Protein AF-A0A2Z7AZU5-F1 (afdb_monomer_lite)

Radius of gyration: 25.77 Å; chains: 1; bounding box: 65×50×64 Å

Secondary structure (DSSP, 8-state):
---EEEEEEEEEEESSEEEEEEEEEEEEEEEEESSEEEEEEE-SEEEEE--BSSEEEEEEE-SEEEEE--BSSEEEEEEE-SEEEEE--BSSEEEEEEESSEEEEE---SSEEEEEEE-SEEEEE---SSEEEEEEE-SEEEEEEE-SSEEEEEEE-SEEEEEEE-SSEEEEEEE-SEEEEEEE-SSEEEEEEE-SEEEEEEE-SSEEEEEEE-SEEEEEEE-SSEEEEEEE-SEEEEEEE-SSEEEEEE---TTTTSTTTSS-BS--SSSSSTTS---SPSSSSS-SS----SSSS-------SSSBSS--

pLDDT: mean 78.53, std 26.1, range [3.63, 97.44]

Structure (mmCIF, N/CA/C/O backbone):
data_AF-A0A2Z7AZU5-F1
#
_entry.id   AF-A0A2Z7AZU5-F1
#
loop_
_atom_site.group_PDB
_atom_site.id
_atom_site.type_symbol
_atom_site.label_atom_id
_atom_site.label_alt_id
_atom_site.label_comp_id
_atom_site.label_asym_id
_atom_site.label_entity_id
_atom_site.label_seq_id
_atom_site.pdbx_PDB_ins_code
_atom_site.Cartn_x
_atom_site.Cartn_y
_atom_site.Cartn_z
_atom_site.occupancy
_atom_site.B_iso_or_equiv
_atom_site.auth_seq_id
_atom_site.auth_comp_id
_atom_site.auth_asym_id
_atom_site.auth_atom_id
_atom_site.pdbx_PDB_model_num
ATOM 1 N N . MET A 1 1 ? -15.009 1.706 34.585 1.00 25.22 1 MET A N 1
ATOM 2 C CA . MET A 1 1 ? -13.635 2.206 34.841 1.00 25.22 1 MET A CA 1
ATOM 3 C C . MET A 1 1 ? -12.749 1.716 33.711 1.00 25.22 1 MET A C 1
ATOM 5 O O . MET A 1 1 ? -12.958 2.138 32.584 1.00 25.22 1 MET A O 1
ATOM 9 N N . HIS A 1 2 ? -11.918 0.701 33.965 1.00 34.03 2 HIS A N 1
ATOM 10 C CA . HIS A 1 2 ? -11.972 -0.460 33.065 1.00 34.03 2 HIS A CA 1
ATOM 11 C C . HIS A 1 2 ? -13.388 -1.072 33.159 1.00 34.03 2 HIS A C 1
ATOM 13 O O . HIS A 1 2 ? -14.065 -0.880 34.178 1.00 34.03 2 HIS A O 1
ATOM 19 N N . CYS A 1 3 ? -13.865 -1.717 32.101 1.00 41.66 3 CYS A N 1
ATOM 20 C CA . CYS A 1 3 ? -15.229 -2.233 31.981 1.00 41.66 3 CYS A CA 1
ATOM 21 C C . CYS A 1 3 ? -15.190 -3.571 31.242 1.00 41.66 3 CYS A C 1
ATOM 23 O O . CYS A 1 3 ? -14.395 -3.714 30.314 1.00 41.66 3 CYS A O 1
ATOM 25 N N . SER A 1 4 ? -16.095 -4.477 31.603 1.00 44.72 4 SER A N 1
ATOM 26 C CA . SER A 1 4 ? -16.709 -5.397 30.650 1.00 44.72 4 SER A CA 1
ATOM 27 C C . SER A 1 4 ? -18.077 -4.833 30.254 1.00 44.72 4 SER A C 1
ATOM 29 O O . SER A 1 4 ? -18.774 -4.259 31.093 1.00 44.72 4 SER A O 1
ATOM 31 N N . SER A 1 5 ? -18.439 -4.970 28.980 1.00 54.38 5 SER A N 1
ATOM 32 C CA . SER A 1 5 ? -19.680 -4.442 28.398 1.00 54.38 5 SER A CA 1
ATOM 33 C C . SER A 1 5 ? -20.146 -5.311 27.225 1.00 54.38 5 SER A C 1
ATOM 35 O O . SER A 1 5 ? -19.353 -6.085 26.691 1.00 54.38 5 SER A O 1
ATOM 37 N N . ALA A 1 6 ? -21.375 -5.077 26.746 1.00 75.31 6 ALA A N 1
ATOM 38 C CA . ALA A 1 6 ? -21.591 -5.070 25.298 1.00 75.31 6 ALA A CA 1
ATOM 39 C C . ALA A 1 6 ? -20.822 -3.867 24.715 1.00 75.31 6 ALA A C 1
ATOM 41 O O . ALA A 1 6 ? -19.705 -4.041 24.247 1.00 75.31 6 ALA A O 1
ATOM 42 N N . ASP A 1 7 ? -21.303 -2.643 24.934 1.00 85.88 7 ASP A N 1
ATOM 43 C CA . ASP A 1 7 ? -20.713 -1.441 24.329 1.00 85.88 7 ASP A CA 1
ATOM 44 C C . ASP A 1 7 ? -19.921 -0.601 25.350 1.00 85.88 7 ASP A C 1
ATOM 46 O O . ASP A 1 7 ? -20.328 -0.420 26.506 1.00 85.88 7 ASP A O 1
ATOM 50 N N . ALA A 1 8 ? -18.781 -0.046 24.938 1.00 87.56 8 ALA A N 1
ATOM 51 C CA . ALA A 1 8 ? -17.929 0.782 25.788 1.00 87.56 8 ALA A CA 1
ATOM 52 C C . ALA A 1 8 ? -17.614 2.145 25.151 1.00 87.56 8 ALA A C 1
ATOM 54 O O . ALA A 1 8 ? -16.789 2.259 24.245 1.00 87.56 8 ALA A O 1
ATOM 55 N N . LEU A 1 9 ? -18.245 3.205 25.670 1.00 91.56 9 LEU A N 1
ATOM 56 C CA . LEU A 1 9 ? -18.033 4.590 25.242 1.00 91.56 9 LEU A CA 1
ATOM 57 C C . LEU A 1 9 ? -17.088 5.339 26.194 1.00 91.56 9 LEU A C 1
ATOM 59 O O . LEU A 1 9 ? -17.424 5.593 27.351 1.00 91.56 9 LEU A O 1
ATOM 63 N N . PHE A 1 10 ? -15.942 5.788 25.680 1.00 88.00 10 PHE A N 1
ATOM 64 C CA . PHE A 1 10 ? -14.979 6.617 26.406 1.00 88.00 10 PHE A CA 1
ATOM 65 C C . PHE A 1 10 ? -14.806 7.981 25.737 1.00 88.00 10 PHE A C 1
ATOM 67 O O . PHE A 1 10 ? -14.216 8.085 24.663 1.00 88.00 10 PHE A O 1
ATOM 74 N N . ILE A 1 11 ? -15.244 9.053 26.402 1.00 91.81 11 ILE A N 1
ATOM 75 C CA . ILE A 1 11 ? -15.007 10.435 25.958 1.00 91.81 11 ILE A CA 1
ATOM 76 C C . ILE A 1 11 ? -14.111 11.137 26.980 1.00 91.81 11 ILE A C 1
ATOM 78 O O . ILE A 1 11 ? -14.471 11.231 28.152 1.00 91.81 11 ILE A O 1
ATOM 82 N N . SER A 1 12 ? -12.950 11.646 26.555 1.00 89.88 12 SER A N 1
ATOM 83 C CA . SER A 1 12 ? -11.948 12.211 27.471 1.00 89.88 12 SER A CA 1
ATOM 84 C C . SER A 1 12 ? -11.344 13.547 27.035 1.00 89.88 12 SER A C 1
ATOM 86 O O . SER A 1 12 ? -11.249 13.890 25.851 1.00 89.88 12 SER A O 1
ATOM 88 N N . ARG A 1 13 ? -10.886 14.307 28.038 1.00 90.94 13 ARG A N 1
ATOM 89 C CA . ARG A 1 13 ? -9.980 15.451 27.888 1.00 90.94 13 ARG A CA 1
ATOM 90 C C . ARG A 1 13 ? -8.952 15.403 29.016 1.00 90.94 13 ARG A C 1
ATOM 92 O O . ARG A 1 13 ? -9.330 15.538 30.176 1.00 90.94 13 ARG A O 1
ATOM 99 N N . CYS A 1 14 ? -7.677 15.228 28.688 1.00 86.06 14 CYS A N 1
ATOM 100 C CA . CYS A 1 14 ? -6.591 15.120 29.665 1.00 86.06 14 CYS A CA 1
ATOM 101 C C . CYS A 1 14 ? -5.437 16.055 29.282 1.00 86.06 14 CYS A C 1
ATOM 103 O O . CYS A 1 14 ? -5.072 16.158 28.115 1.00 86.06 14 CYS A O 1
ATOM 105 N N . THR A 1 15 ? -4.836 16.741 30.251 1.00 85.75 15 THR A N 1
ATOM 106 C CA . THR A 1 15 ? -3.666 17.597 29.995 1.00 85.75 15 THR A CA 1
ATOM 107 C C . THR A 1 15 ? -2.381 16.772 29.960 1.00 85.75 15 THR A C 1
ATOM 109 O O . THR A 1 15 ? -1.675 16.782 28.955 1.00 85.75 15 THR A O 1
ATOM 112 N N . VAL A 1 16 ? -2.096 16.028 31.031 1.00 82.56 16 VAL A N 1
ATOM 113 C CA . VAL A 1 16 ? -0.832 15.295 31.198 1.00 82.56 16 VAL A CA 1
ATOM 114 C C . VAL A 1 16 ? -0.922 13.883 30.608 1.00 82.56 16 VAL A C 1
ATOM 116 O O . VAL A 1 16 ? -0.628 13.700 29.430 1.00 82.56 16 VAL A O 1
ATOM 119 N N . HIS A 1 17 ? -1.339 12.889 31.394 1.00 85.38 17 HIS A N 1
ATOM 120 C CA . HIS A 1 17 ? -1.317 11.481 31.000 1.00 85.38 17 HIS A CA 1
ATOM 121 C C . HIS A 1 17 ? -2.731 10.901 30.926 1.00 85.38 17 HIS A C 1
ATOM 123 O O . HIS A 1 17 ? -3.558 11.170 31.798 1.00 85.38 17 HIS A O 1
ATOM 129 N N . GLN A 1 18 ? -2.987 10.059 29.927 1.00 87.44 18 GLN A N 1
ATOM 130 C CA . GLN A 1 18 ? -4.144 9.173 29.896 1.00 87.44 18 GLN A CA 1
ATOM 131 C C . GLN A 1 18 ? -3.711 7.762 29.493 1.00 87.44 18 GLN A C 1
ATOM 133 O O . GLN A 1 18 ? -3.036 7.581 28.484 1.00 87.44 18 GLN A O 1
ATOM 138 N N . GLN A 1 19 ? -4.153 6.766 30.258 1.00 90.06 19 GLN A N 1
ATOM 139 C CA . GLN A 1 19 ? -4.069 5.353 29.902 1.00 90.06 19 GLN A CA 1
ATOM 140 C C . GLN A 1 19 ? -5.481 4.767 29.960 1.00 90.06 19 GLN A C 1
ATOM 142 O O . GLN A 1 19 ? -6.231 5.081 30.885 1.00 90.06 19 GLN A O 1
ATOM 147 N N . MET A 1 20 ? -5.859 3.950 28.979 1.00 87.00 20 MET A N 1
ATOM 148 C CA . MET A 1 20 ? -7.128 3.216 28.984 1.00 87.00 20 MET A CA 1
ATOM 149 C C . MET A 1 20 ? -6.929 1.775 28.527 1.00 87.00 20 MET A C 1
ATOM 151 O O . MET A 1 20 ? -6.122 1.508 27.638 1.00 87.00 20 MET A O 1
ATOM 155 N N . HIS A 1 21 ? -7.705 0.879 29.134 1.00 90.00 21 HIS A N 1
ATOM 156 C CA . HIS A 1 21 ? -7.783 -0.547 28.825 1.00 90.00 21 HIS A CA 1
ATOM 157 C C . HIS A 1 21 ? -9.263 -0.927 28.751 1.00 90.00 21 HIS A C 1
ATOM 159 O O . HIS A 1 21 ? -10.006 -0.632 29.693 1.00 90.00 21 HIS A O 1
ATOM 165 N N . CYS A 1 22 ? -9.708 -1.572 27.675 1.00 86.88 22 CYS A N 1
ATOM 166 C CA . CYS A 1 22 ? -11.102 -1.991 27.503 1.00 86.88 22 CYS A CA 1
ATOM 167 C C . CYS A 1 22 ? -11.212 -3.399 26.912 1.00 86.88 22 CYS A C 1
ATOM 169 O O . CYS A 1 22 ? -10.434 -3.749 26.023 1.00 86.88 22 CYS A O 1
ATOM 171 N N . SER A 1 23 ? -12.212 -4.142 27.391 1.00 90.50 23 SER A N 1
ATOM 172 C CA . SER A 1 23 ? -12.646 -5.418 26.833 1.00 90.50 23 SER A CA 1
ATOM 173 C C . SER A 1 23 ? -14.174 -5.407 26.724 1.00 90.50 23 SER A C 1
ATOM 175 O O . SER A 1 23 ? -14.860 -5.380 27.745 1.00 90.50 23 SER A O 1
ATOM 177 N N . SER A 1 24 ? -14.716 -5.378 25.511 1.00 88.50 24 SER A N 1
ATOM 178 C CA . SER A 1 24 ? -16.157 -5.222 25.240 1.00 88.50 24 SER A CA 1
ATOM 179 C C . SER A 1 24 ? -16.531 -5.895 23.913 1.00 88.50 24 SER A C 1
ATOM 181 O O . SER A 1 24 ? -15.644 -6.383 23.222 1.00 88.50 24 SER A O 1
ATOM 183 N N . ALA A 1 25 ? -17.812 -5.964 23.547 1.00 88.56 25 ALA A N 1
ATOM 184 C CA . ALA A 1 25 ? -18.197 -6.300 22.173 1.00 88.56 25 ALA A CA 1
ATOM 185 C C . ALA A 1 25 ? -17.872 -5.123 21.240 1.00 88.56 25 ALA A C 1
ATOM 187 O O . ALA A 1 25 ? -17.090 -5.284 20.310 1.00 88.56 25 ALA A O 1
ATOM 188 N N . ASP A 1 26 ? -18.327 -3.920 21.593 1.00 92.00 26 ASP A N 1
ATOM 189 C CA . ASP A 1 26 ? -18.119 -2.706 20.800 1.00 92.00 26 ASP A CA 1
ATOM 190 C C . ASP A 1 26 ? -17.328 -1.682 21.625 1.00 92.00 26 ASP A C 1
ATOM 192 O O . ASP A 1 26 ? -17.557 -1.528 22.833 1.00 92.00 26 ASP A O 1
ATOM 196 N N . ALA A 1 27 ? -16.389 -0.958 21.013 1.00 91.50 27 ALA A N 1
ATOM 197 C CA . ALA A 1 27 ? -15.541 0.008 21.714 1.00 91.50 27 ALA A CA 1
ATOM 198 C C . ALA A 1 27 ? -15.392 1.336 20.951 1.00 91.50 27 ALA A C 1
ATOM 200 O O . ALA A 1 27 ? -14.800 1.391 19.876 1.00 91.50 27 ALA A O 1
ATOM 201 N N . LEU A 1 28 ? -15.869 2.437 21.543 1.00 94.50 28 LEU A N 1
ATOM 202 C CA . LEU A 1 28 ? -15.814 3.786 20.969 1.00 94.50 28 LEU A CA 1
ATOM 203 C C . LEU A 1 28 ? -15.013 4.742 21.864 1.00 94.50 28 LEU A C 1
ATOM 205 O O . LEU A 1 28 ? -15.458 5.149 22.940 1.00 94.50 28 LEU A O 1
ATOM 209 N N . PHE A 1 29 ? -13.846 5.169 21.384 1.00 91.62 29 PHE A N 1
ATOM 210 C CA . PHE A 1 29 ? -12.946 6.088 22.082 1.00 91.62 29 PHE A CA 1
ATOM 211 C C . PHE A 1 29 ? -12.876 7.452 21.390 1.00 91.62 29 PHE A C 1
ATOM 213 O O . PHE A 1 29 ? -12.507 7.549 20.222 1.00 91.62 29 PHE A O 1
ATOM 220 N N . ILE A 1 30 ? -13.143 8.535 22.123 1.00 93.81 30 ILE A N 1
ATOM 221 C CA . ILE A 1 30 ? -13.042 9.918 21.637 1.00 93.81 30 ILE A CA 1
ATOM 222 C C . ILE A 1 30 ? -12.186 10.742 22.607 1.00 93.81 30 ILE A C 1
ATOM 224 O O . ILE A 1 30 ? -12.666 11.202 23.646 1.00 93.81 30 ILE A O 1
ATOM 228 N N . SER A 1 31 ? -10.916 10.969 22.264 1.00 90.75 31 SER A N 1
ATOM 229 C CA . SER A 1 31 ? -9.938 11.599 23.160 1.00 90.75 31 SER A CA 1
ATOM 230 C C . SER A 1 31 ? -9.430 12.968 22.700 1.00 90.75 31 SER A C 1
ATOM 232 O O . SER A 1 31 ? -9.335 13.296 21.510 1.00 90.75 31 SER A O 1
ATOM 234 N N . ARG A 1 32 ? -9.033 13.777 23.686 1.00 90.94 32 ARG A N 1
ATOM 235 C CA . ARG A 1 32 ? -8.114 14.910 23.524 1.00 90.94 32 ARG A CA 1
ATOM 236 C C . ARG A 1 32 ? -7.072 14.868 24.640 1.00 90.94 32 ARG A C 1
ATOM 238 O O . ARG A 1 32 ? -7.435 15.042 25.802 1.00 90.94 32 ARG A O 1
ATOM 245 N N . CYS A 1 33 ? -5.802 14.701 24.293 1.00 87.56 33 CYS A N 1
ATOM 246 C CA . CYS A 1 33 ? -4.694 14.680 25.250 1.00 87.56 33 CYS A CA 1
ATOM 247 C C . CYS A 1 33 ? -3.642 15.727 24.864 1.00 87.56 33 CYS A C 1
ATOM 249 O O . CYS A 1 33 ? -3.297 15.822 23.689 1.00 87.56 33 CYS A O 1
ATOM 251 N N . THR A 1 34 ? -3.096 16.504 25.803 1.00 87.50 34 THR A N 1
ATOM 252 C CA . THR A 1 34 ? -1.966 17.386 25.449 1.00 87.50 34 THR A CA 1
ATOM 253 C C . THR A 1 34 ? -0.670 16.578 25.390 1.00 87.50 34 THR A C 1
ATOM 255 O O . THR A 1 34 ? -0.093 16.443 24.312 1.00 87.50 34 THR A O 1
ATOM 258 N N . VAL A 1 35 ? -0.223 15.992 26.508 1.00 85.75 35 VAL A N 1
ATOM 259 C CA . VAL A 1 35 ? 1.090 15.325 26.566 1.00 85.75 35 VAL A CA 1
ATOM 260 C C . VAL A 1 35 ? 1.040 13.871 26.088 1.00 85.75 35 VAL A C 1
ATOM 262 O O . VAL A 1 35 ? 1.529 13.604 24.994 1.00 85.75 35 VAL A O 1
ATOM 265 N N . HIS A 1 36 ? 0.474 12.933 26.854 1.00 86.00 36 HIS A N 1
ATOM 266 C CA . HIS A 1 36 ? 0.626 11.495 26.584 1.00 86.00 36 HIS A CA 1
ATOM 267 C C . HIS A 1 36 ? -0.705 10.735 26.602 1.00 86.00 36 HIS A C 1
ATOM 269 O O . HIS A 1 36 ? -1.496 10.884 27.537 1.00 86.00 36 HIS A O 1
ATOM 275 N N . GLN A 1 37 ? -0.927 9.881 25.598 1.00 89.19 37 GLN A N 1
ATOM 276 C CA . GLN A 1 37 ? -2.048 8.943 25.555 1.00 89.19 37 GLN A CA 1
ATOM 277 C C . GLN A 1 37 ? -1.594 7.522 25.200 1.00 89.19 37 GLN A C 1
ATOM 279 O O . GLN A 1 37 ? -0.979 7.309 24.158 1.00 89.19 37 GLN A O 1
ATOM 284 N N . GLN A 1 38 ? -2.006 6.555 26.018 1.00 92.31 38 GLN A N 1
ATOM 285 C CA . GLN A 1 38 ? -1.986 5.120 25.731 1.00 92.31 38 GLN A CA 1
ATOM 286 C C . GLN A 1 38 ? -3.415 4.570 25.703 1.00 92.31 38 GLN A C 1
ATOM 288 O O . GLN A 1 38 ? -4.229 4.894 26.574 1.00 92.31 38 GLN A O 1
ATOM 293 N N . MET A 1 39 ? -3.720 3.710 24.733 1.00 90.56 39 MET A N 1
ATOM 294 C CA . MET A 1 39 ? -4.948 2.911 24.717 1.00 90.56 39 MET A CA 1
ATOM 295 C C . MET A 1 39 ? -4.651 1.468 24.319 1.00 90.56 39 MET A C 1
ATOM 297 O O . MET A 1 39 ? -3.948 1.235 23.337 1.00 90.56 39 MET A O 1
ATOM 301 N N . HIS A 1 40 ? -5.239 0.533 25.059 1.00 92.25 40 HIS A N 1
ATOM 302 C CA . HIS A 1 40 ? -5.339 -0.878 24.704 1.00 92.25 40 HIS A CA 1
ATOM 303 C C . HIS A 1 40 ? -6.818 -1.265 24.652 1.00 92.25 40 HIS A C 1
ATOM 305 O O . HIS A 1 40 ? -7.609 -0.857 25.509 1.00 92.25 40 HIS A O 1
ATOM 311 N N . CYS A 1 41 ? -7.196 -2.042 23.646 1.00 90.75 41 CYS A N 1
ATOM 312 C CA . CYS A 1 41 ? -8.570 -2.468 23.429 1.00 90.75 41 CYS A CA 1
ATOM 313 C C . CYS A 1 41 ? -8.597 -3.868 22.817 1.00 90.75 41 CYS A C 1
ATOM 315 O O . CYS A 1 41 ? -7.843 -4.138 21.878 1.00 90.75 41 CYS A O 1
ATOM 317 N N . SER A 1 42 ? -9.488 -4.707 23.335 1.00 92.94 42 SER A N 1
ATOM 318 C CA . SER A 1 42 ? -9.881 -5.965 22.710 1.00 92.94 42 SER A CA 1
ATOM 319 C C . SER A 1 42 ? -11.400 -5.989 22.562 1.00 92.94 42 SER A C 1
ATOM 321 O O . SER A 1 42 ? -12.101 -5.900 23.572 1.00 92.94 42 SER A O 1
ATOM 323 N N . SER A 1 43 ? -11.912 -6.084 21.338 1.00 90.62 43 SER A N 1
ATOM 324 C CA . SER A 1 43 ? -13.359 -6.065 21.071 1.00 90.62 43 SER A CA 1
ATOM 325 C C . SER A 1 43 ? -13.725 -6.804 19.779 1.00 90.62 43 SER A C 1
ATOM 327 O O . SER A 1 43 ? -12.843 -7.356 19.132 1.00 90.62 43 SER A O 1
ATOM 329 N N . ALA A 1 44 ? -15.004 -6.877 19.410 1.00 90.62 44 ALA A N 1
ATOM 330 C CA . ALA A 1 44 ? -15.397 -7.201 18.038 1.00 90.62 44 ALA A CA 1
ATOM 331 C C . ALA A 1 44 ? -15.182 -5.962 17.156 1.00 90.62 44 ALA A C 1
ATOM 333 O O . ALA A 1 44 ? -14.342 -5.997 16.261 1.00 90.62 44 ALA A O 1
ATOM 334 N N . ASP A 1 45 ? -15.796 -4.837 17.522 1.00 94.62 45 ASP A N 1
ATOM 335 C CA . ASP A 1 45 ? -15.697 -3.585 16.769 1.00 94.62 45 ASP A CA 1
ATOM 336 C C . ASP A 1 45 ? -14.935 -2.530 17.581 1.00 94.62 45 ASP A C 1
ATOM 338 O O . ASP A 1 45 ? -15.166 -2.356 18.786 1.00 94.62 45 ASP A O 1
ATOM 342 N N . ALA A 1 46 ? -14.006 -1.809 16.947 1.00 93.75 46 ALA A N 1
ATOM 343 C CA . ALA A 1 46 ? -13.164 -0.821 17.623 1.00 93.75 46 ALA A CA 1
ATOM 344 C C . ALA A 1 46 ? -13.016 0.485 16.826 1.00 93.75 46 ALA A C 1
ATOM 346 O O . ALA A 1 46 ? -12.421 0.514 15.749 1.00 93.75 46 ALA A O 1
ATOM 347 N N . LEU A 1 47 ? -13.488 1.604 17.387 1.00 95.75 47 LEU A N 1
ATOM 348 C CA . LEU A 1 47 ? -13.424 2.927 16.762 1.00 95.75 47 LEU A CA 1
ATOM 349 C C . LEU A 1 47 ? -12.709 3.951 17.654 1.00 95.75 47 LEU A C 1
ATOM 351 O O . LEU A 1 47 ? -13.153 4.285 18.754 1.00 95.75 47 LEU A O 1
ATOM 355 N N . PHE A 1 48 ? -11.618 4.524 17.141 1.00 93.88 48 PHE A N 1
ATOM 356 C CA . PHE A 1 48 ? -10.767 5.478 17.853 1.00 93.88 48 PHE A CA 1
ATOM 357 C C . PHE A 1 48 ? -10.720 6.834 17.141 1.00 93.88 48 PHE A C 1
ATOM 359 O O . PHE A 1 48 ? -10.228 6.943 16.020 1.00 93.88 48 PHE A O 1
ATOM 366 N N . ILE A 1 49 ? -11.146 7.902 17.817 1.00 95.00 49 ILE A N 1
ATOM 367 C CA . ILE A 1 49 ? -11.022 9.292 17.357 1.00 95.00 49 ILE A CA 1
ATOM 368 C C . ILE A 1 49 ? -10.135 10.062 18.335 1.00 95.00 49 ILE A C 1
ATOM 370 O O . ILE A 1 49 ? -10.585 10.471 19.408 1.00 95.00 49 ILE A O 1
ATOM 374 N N . SER A 1 50 ? -8.883 10.317 17.960 1.00 91.75 50 SER A N 1
ATOM 375 C CA . SER A 1 50 ? -7.903 10.956 18.843 1.00 91.75 50 SER A CA 1
ATOM 376 C C . SER A 1 50 ? -7.421 12.323 18.367 1.00 91.75 50 SER A C 1
ATOM 378 O O . SER A 1 50 ? -7.346 12.641 17.173 1.00 91.75 50 SER A O 1
ATOM 380 N N . ARG A 1 51 ? -7.031 13.150 19.341 1.00 91.12 51 ARG A N 1
ATOM 381 C CA . ARG A 1 51 ? -6.159 14.309 19.132 1.00 91.12 51 ARG A CA 1
ATOM 382 C C . ARG A 1 51 ? -5.135 14.383 20.261 1.00 91.12 51 ARG A C 1
ATOM 384 O O . ARG A 1 51 ? -5.521 14.649 21.399 1.00 91.12 51 ARG A O 1
ATOM 391 N N . CYS A 1 52 ? -3.859 14.212 19.934 1.00 88.31 52 CYS A N 1
ATOM 392 C CA . CYS A 1 52 ? -2.744 14.329 20.875 1.00 88.31 52 CYS A CA 1
ATOM 393 C C . CYS A 1 52 ? -1.800 15.455 20.438 1.00 88.31 52 CYS A C 1
ATOM 395 O O . CYS A 1 52 ? -1.580 15.624 19.240 1.00 88.31 52 CYS A O 1
ATOM 397 N N . THR A 1 53 ? -1.209 16.220 21.359 1.00 88.06 53 THR A N 1
ATOM 398 C CA . THR A 1 53 ? -0.118 17.133 20.967 1.00 88.06 53 THR A CA 1
ATOM 399 C C . THR A 1 53 ? 1.200 16.367 20.901 1.00 88.06 53 THR A C 1
ATOM 401 O O . THR A 1 53 ? 1.764 16.247 19.814 1.00 88.06 53 THR A O 1
ATOM 404 N N . VAL A 1 54 ? 1.678 15.801 22.014 1.00 87.50 54 VAL A N 1
ATOM 405 C CA . VAL A 1 54 ? 3.026 15.208 22.057 1.00 87.50 54 VAL A CA 1
ATOM 406 C C . VAL A 1 54 ? 3.036 13.733 21.639 1.00 87.50 54 VAL A C 1
ATOM 408 O O . VAL A 1 54 ? 3.477 13.447 20.532 1.00 87.50 54 VAL A O 1
ATOM 411 N N . HIS A 1 55 ? 2.532 12.805 22.455 1.00 88.38 55 HIS A N 1
ATOM 412 C CA . HIS A 1 55 ? 2.621 11.358 22.202 1.00 88.38 55 HIS A CA 1
ATOM 413 C C . HIS A 1 55 ? 1.257 10.663 22.177 1.00 88.38 55 HIS A C 1
ATOM 415 O O . HIS A 1 55 ? 0.420 10.870 23.060 1.00 88.38 55 HIS A O 1
ATOM 421 N N . GLN A 1 56 ? 1.089 9.757 21.212 1.00 91.00 56 GLN A N 1
ATOM 422 C CA . GLN A 1 56 ? 0.023 8.762 21.205 1.00 91.00 56 GLN A CA 1
ATOM 423 C C . GLN A 1 56 ? 0.557 7.358 20.900 1.00 91.00 56 GLN A C 1
ATOM 425 O O . GLN A 1 56 ? 1.263 7.161 19.911 1.00 91.00 56 GLN A O 1
ATOM 430 N N . GLN A 1 57 ? 0.129 6.385 21.702 1.00 94.31 57 GLN A N 1
ATOM 431 C CA . GLN A 1 57 ? 0.257 4.951 21.458 1.00 94.31 57 GLN A CA 1
ATOM 432 C C . GLN A 1 57 ? -1.139 4.312 21.464 1.00 94.31 57 GLN A C 1
ATOM 434 O O . GLN A 1 57 ? -1.959 4.606 22.339 1.00 94.31 57 GLN A O 1
ATOM 439 N N . MET A 1 58 ? -1.422 3.445 20.492 1.00 92.56 58 MET A N 1
ATOM 440 C CA . MET A 1 58 ? -2.636 2.621 20.465 1.00 92.56 58 MET A CA 1
ATOM 441 C C . MET A 1 58 ? -2.308 1.179 20.097 1.00 92.56 58 MET A C 1
ATOM 443 O O . MET A 1 58 ? -1.567 0.939 19.143 1.00 92.56 58 MET A O 1
ATOM 447 N N . HIS A 1 59 ? -2.916 0.249 20.827 1.00 94.12 59 HIS A N 1
ATOM 448 C CA . HIS A 1 59 ? -2.948 -1.175 20.525 1.00 94.12 59 HIS A CA 1
ATOM 449 C C . HIS A 1 59 ? -4.409 -1.625 20.458 1.00 94.12 59 HIS A C 1
ATOM 451 O O . HIS A 1 59 ? -5.174 -1.363 21.389 1.00 94.12 59 HIS A O 1
ATOM 457 N N . CYS A 1 60 ? -4.788 -2.309 19.385 1.00 92.88 60 CYS A N 1
ATOM 458 C CA . CYS A 1 60 ? -6.104 -2.926 19.264 1.00 92.88 60 CYS A CA 1
ATOM 459 C C . CYS A 1 60 ? -5.990 -4.350 18.719 1.00 92.88 60 CYS A C 1
ATOM 461 O O . CYS A 1 60 ? -5.213 -4.591 17.792 1.00 92.88 60 CYS A O 1
ATOM 463 N N . SER A 1 61 ? -6.790 -5.251 19.282 1.00 94.69 61 SER A N 1
ATOM 464 C CA . SER A 1 61 ? -7.088 -6.559 18.708 1.00 94.69 61 SER A CA 1
ATOM 465 C C . SER A 1 61 ? -8.601 -6.667 18.531 1.00 94.69 61 SER A C 1
ATOM 467 O O . SER A 1 61 ? -9.311 -6.676 19.537 1.00 94.69 61 SER A O 1
ATOM 469 N N . SER A 1 62 ? -9.106 -6.722 17.300 1.00 92.12 62 SER A N 1
ATOM 470 C CA . SER A 1 62 ? -10.556 -6.760 17.052 1.00 92.12 62 SER A CA 1
ATOM 471 C C . SER A 1 62 ? -10.944 -7.565 15.808 1.00 92.12 62 SER A C 1
ATOM 473 O O . SER A 1 62 ? -10.075 -8.162 15.182 1.00 92.12 62 SER A O 1
ATOM 475 N N . ALA A 1 63 ? -12.231 -7.649 15.466 1.00 92.25 63 ALA A N 1
ATOM 476 C CA . ALA A 1 63 ? -12.651 -8.036 14.119 1.00 92.25 63 ALA A CA 1
ATOM 477 C C . ALA A 1 63 ? -12.490 -6.827 13.186 1.00 92.25 63 ALA A C 1
ATOM 479 O O . ALA A 1 63 ? -11.674 -6.877 12.270 1.00 92.25 63 ALA A O 1
ATOM 480 N N . ASP A 1 64 ? -13.119 -5.702 13.528 1.00 95.00 64 ASP A N 1
ATOM 481 C CA . ASP A 1 64 ? -13.081 -4.479 12.727 1.00 95.00 64 ASP A CA 1
ATOM 482 C C . ASP A 1 64 ? -12.393 -3.351 13.509 1.00 95.00 64 ASP A C 1
ATOM 484 O O . ASP A 1 64 ? -12.651 -3.144 14.703 1.00 95.00 64 ASP A O 1
ATOM 488 N N . ALA A 1 65 ? -11.485 -2.613 12.862 1.00 94.81 65 ALA A N 1
ATOM 489 C CA . ALA A 1 65 ? -10.694 -1.565 13.510 1.00 94.81 65 ALA A CA 1
ATOM 490 C C . ALA A 1 65 ? -10.626 -0.265 12.693 1.00 94.81 65 ALA A C 1
ATOM 492 O O . ALA A 1 65 ? -10.048 -0.220 11.607 1.00 94.81 65 ALA A O 1
ATOM 493 N N . LEU A 1 66 ? -11.136 0.837 13.253 1.00 96.50 66 LEU A N 1
ATOM 494 C CA . LEU A 1 66 ? -11.142 2.157 12.619 1.00 96.50 66 LEU A CA 1
ATOM 495 C C . LEU A 1 66 ? -10.426 3.212 13.473 1.00 96.50 66 LEU A C 1
ATOM 497 O O . LEU A 1 66 ? -10.867 3.584 14.561 1.00 96.50 66 LEU A O 1
ATOM 501 N N . PHE A 1 67 ? -9.343 3.778 12.939 1.00 95.12 67 PHE A N 1
ATOM 502 C CA . PHE A 1 67 ? -8.517 4.784 13.608 1.00 95.12 67 PHE A CA 1
ATOM 503 C C . PHE A 1 67 ? -8.540 6.128 12.869 1.00 95.12 67 PHE A C 1
ATOM 505 O O . PHE A 1 67 ? -8.053 6.243 11.746 1.00 95.12 67 PHE A O 1
ATOM 512 N N . ILE A 1 68 ? -9.011 7.189 13.527 1.00 95.75 68 ILE A N 1
ATOM 513 C CA . ILE A 1 68 ? -8.930 8.579 13.057 1.00 95.75 68 ILE A CA 1
ATOM 514 C C . ILE A 1 68 ? -8.075 9.382 14.039 1.00 95.75 68 ILE A C 1
ATOM 516 O O . ILE A 1 68 ? -8.539 9.771 15.113 1.00 95.75 68 ILE A O 1
ATOM 520 N N . SER A 1 69 ? -6.836 9.694 13.660 1.00 92.50 69 SER A N 1
ATOM 521 C CA . SER A 1 69 ? -5.881 10.373 14.540 1.00 92.50 69 SER A CA 1
ATOM 522 C C . SER A 1 69 ? -5.439 11.747 14.051 1.00 92.50 69 SER A C 1
ATOM 524 O O . SER A 1 69 ? -5.390 12.049 12.851 1.00 92.50 69 SER A O 1
ATOM 526 N N . ARG A 1 70 ? -5.049 12.594 15.011 1.00 92.31 70 ARG A N 1
ATOM 527 C CA . ARG A 1 70 ? -4.169 13.744 14.771 1.00 92.31 70 ARG A CA 1
ATOM 528 C C . ARG A 1 70 ? -3.155 13.863 15.903 1.00 92.31 70 ARG A C 1
ATOM 530 O O . ARG A 1 70 ? -3.558 14.074 17.045 1.00 92.31 70 ARG A O 1
ATOM 537 N N . CYS A 1 71 ? -1.871 13.798 15.576 1.00 89.38 71 CYS A N 1
ATOM 538 C CA . CYS A 1 71 ? -0.767 13.987 16.517 1.00 89.38 71 CYS A CA 1
ATOM 539 C C . CYS A 1 71 ? 0.138 15.122 16.027 1.00 89.38 71 CYS A C 1
ATOM 541 O O . CYS A 1 71 ? 0.331 15.262 14.820 1.00 89.38 71 CYS A O 1
ATOM 543 N N . THR A 1 72 ? 0.719 15.932 16.915 1.00 89.31 72 THR A N 1
ATOM 544 C CA . THR A 1 72 ? 1.774 16.866 16.483 1.00 89.31 72 THR A CA 1
ATOM 545 C C . THR A 1 72 ? 3.115 16.139 16.430 1.00 89.31 72 THR A C 1
ATOM 547 O O . THR A 1 72 ? 3.682 16.013 15.346 1.00 89.31 72 THR A O 1
ATOM 550 N N . VAL A 1 73 ? 3.605 15.610 17.557 1.00 88.69 73 VAL A N 1
ATOM 551 C CA . VAL A 1 73 ? 4.976 15.075 17.626 1.00 88.69 73 VAL A CA 1
ATOM 552 C C . VAL A 1 73 ? 5.053 13.593 17.241 1.00 88.69 73 VAL A C 1
ATOM 554 O O . VAL A 1 73 ? 5.480 13.304 16.129 1.00 88.69 73 VAL A O 1
ATOM 557 N N . HIS A 1 74 ? 4.615 12.657 18.087 1.00 89.12 74 HIS A N 1
ATOM 558 C CA . HIS A 1 74 ? 4.751 11.212 17.859 1.00 89.12 74 HIS A CA 1
ATOM 559 C C . HIS A 1 74 ? 3.409 10.475 17.858 1.00 89.12 74 HIS A C 1
ATOM 561 O O . HIS A 1 74 ? 2.601 10.625 18.778 1.00 89.12 74 HIS A O 1
ATOM 567 N N . GLN A 1 75 ? 3.229 9.590 16.876 1.00 92.25 75 GLN A N 1
ATOM 568 C CA . GLN A 1 75 ? 2.188 8.565 16.886 1.00 92.25 75 GLN A CA 1
ATOM 569 C C . GLN A 1 75 ? 2.760 7.172 16.611 1.00 92.25 75 GLN A C 1
ATOM 571 O O . GLN A 1 75 ? 3.488 6.982 15.636 1.00 92.25 75 GLN A O 1
ATOM 576 N N . GLN A 1 76 ? 2.344 6.198 17.418 1.00 95.31 76 GLN A N 1
ATOM 577 C CA . GLN A 1 76 ? 2.507 4.766 17.175 1.00 95.31 76 GLN A CA 1
ATOM 578 C C . GLN A 1 76 ? 1.127 4.091 17.194 1.00 95.31 76 GLN A C 1
ATOM 580 O O . GLN A 1 76 ? 0.294 4.395 18.054 1.00 95.31 76 GLN A O 1
ATOM 585 N N . MET A 1 77 ? 0.875 3.187 16.248 1.00 93.81 77 MET A N 1
ATOM 586 C CA . MET A 1 77 ? -0.321 2.337 16.229 1.00 93.81 77 MET A CA 1
ATOM 587 C C . MET A 1 77 ? 0.050 0.899 15.889 1.00 93.81 77 MET A C 1
ATOM 589 O O . MET A 1 77 ? 0.806 0.666 14.945 1.00 93.81 77 MET A O 1
ATOM 593 N N . HIS A 1 78 ? -0.536 -0.038 16.628 1.00 95.25 78 HIS A N 1
ATOM 594 C CA . HIS A 1 78 ? -0.507 -1.468 16.356 1.00 95.25 78 HIS A CA 1
ATOM 595 C C . HIS A 1 78 ? -1.947 -1.979 16.290 1.00 95.25 78 HIS A C 1
ATOM 597 O O . HIS A 1 78 ? -2.729 -1.724 17.210 1.00 95.25 78 HIS A O 1
ATOM 603 N N . CYS A 1 79 ? -2.289 -2.708 15.233 1.00 94.06 79 CYS A N 1
ATOM 604 C CA . CYS A 1 79 ? -3.574 -3.387 15.127 1.00 94.06 79 CYS A CA 1
ATOM 605 C C . CYS A 1 79 ? -3.406 -4.817 14.615 1.00 94.06 79 CYS A C 1
ATOM 607 O O . CYS A 1 79 ? -2.640 -5.046 13.676 1.00 94.06 79 CYS A O 1
ATOM 609 N N . SER A 1 80 ? -4.152 -5.736 15.218 1.00 95.56 80 SER A N 1
ATOM 610 C CA . SER A 1 80 ? -4.419 -7.063 14.675 1.00 95.56 80 SER A CA 1
ATOM 611 C C . SER A 1 80 ? -5.929 -7.207 14.502 1.00 95.56 80 SER A C 1
ATOM 613 O O . SER A 1 80 ? -6.639 -7.187 15.508 1.00 95.56 80 SER A O 1
ATOM 615 N N . SER A 1 81 ? -6.427 -7.319 13.273 1.00 92.62 81 SER A N 1
ATOM 616 C CA . SER A 1 81 ? -7.874 -7.411 13.024 1.00 92.62 81 SER A CA 1
ATOM 617 C C . SER A 1 81 ? -8.222 -8.238 11.782 1.00 92.62 81 SER A C 1
ATOM 619 O O . SER A 1 81 ? -7.323 -8.779 11.148 1.00 92.62 81 SER A O 1
ATOM 621 N N . ALA A 1 82 ? -9.503 -8.404 11.446 1.00 93.25 82 ALA A N 1
ATOM 622 C CA . ALA A 1 82 ? -9.906 -8.833 10.106 1.00 93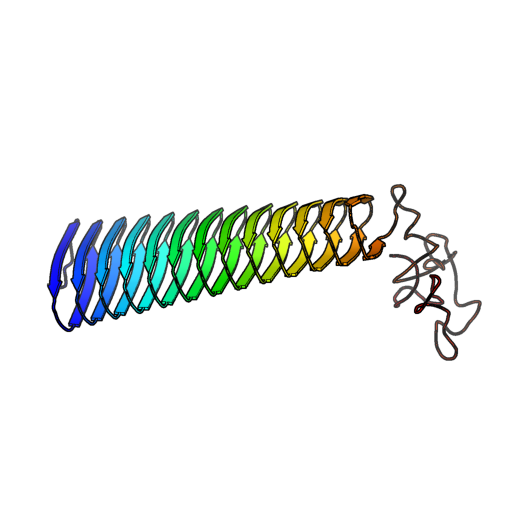.25 82 ALA A CA 1
ATOM 623 C C . ALA A 1 82 ? -9.803 -7.634 9.152 1.00 93.25 82 ALA A C 1
ATOM 625 O O . ALA A 1 82 ? -8.986 -7.661 8.235 1.00 93.25 82 ALA A O 1
ATOM 626 N N . ASP A 1 83 ? -10.486 -6.537 9.478 1.00 95.81 83 ASP A N 1
ATOM 627 C CA . ASP A 1 83 ? -10.491 -5.315 8.673 1.00 95.81 83 ASP A CA 1
ATOM 628 C C . ASP A 1 83 ? -9.825 -4.162 9.439 1.00 95.81 83 ASP A C 1
ATOM 630 O O . ASP A 1 83 ? -10.056 -3.962 10.639 1.00 95.81 83 ASP A O 1
ATOM 634 N N . ALA A 1 84 ? -8.967 -3.386 8.767 1.00 95.69 84 ALA A N 1
ATOM 635 C CA . ALA A 1 84 ? -8.201 -2.306 9.395 1.00 95.69 84 ALA A CA 1
ATOM 636 C C . ALA A 1 84 ? -8.183 -1.014 8.565 1.00 95.69 84 ALA A C 1
ATOM 638 O O . ALA A 1 84 ? -7.587 -0.949 7.488 1.00 95.69 84 ALA A O 1
ATOM 639 N N . LEU A 1 85 ? -8.756 0.068 9.105 1.00 97.00 85 LEU A N 1
ATOM 640 C CA . LEU A 1 85 ? -8.814 1.381 8.460 1.00 97.00 85 LEU A CA 1
ATOM 641 C C . LEU A 1 85 ? -8.116 2.466 9.292 1.00 97.00 85 LEU A C 1
ATOM 643 O O . LEU A 1 85 ? -8.546 2.827 10.388 1.00 97.00 85 LEU A O 1
ATOM 647 N N . PHE A 1 86 ? -7.065 3.066 8.731 1.00 95.81 86 PHE A N 1
ATOM 648 C CA . PHE A 1 86 ? -6.262 4.105 9.378 1.00 95.81 86 PHE A CA 1
ATOM 649 C C . PHE A 1 86 ? -6.322 5.437 8.620 1.00 95.81 86 PHE A C 1
ATOM 651 O O . PHE A 1 86 ? -5.842 5.551 7.494 1.00 95.81 86 PHE A O 1
ATOM 658 N N . ILE A 1 87 ? -6.814 6.495 9.267 1.00 96.31 87 ILE A N 1
ATOM 659 C CA . ILE A 1 87 ? -6.781 7.879 8.772 1.00 96.31 87 ILE A CA 1
ATOM 660 C C . ILE A 1 87 ? -5.952 8.733 9.734 1.00 96.31 87 ILE A C 1
ATOM 662 O O . ILE A 1 87 ? -6.430 9.145 10.793 1.00 96.31 87 ILE A O 1
ATOM 666 N N . SER A 1 88 ? -4.717 9.061 9.350 1.00 93.06 88 SER A N 1
ATOM 667 C CA . SER A 1 88 ? -3.776 9.785 10.214 1.00 93.06 88 SER A CA 1
ATOM 668 C C . SER A 1 88 ? -3.416 11.186 9.727 1.00 93.06 88 SER A C 1
ATOM 670 O O . SER A 1 88 ? -3.403 11.491 8.527 1.00 93.06 88 SER A O 1
ATOM 672 N N . ARG A 1 89 ? -3.046 12.049 10.683 1.00 93.25 89 ARG A N 1
ATOM 673 C CA . ARG A 1 89 ? -2.241 13.253 10.430 1.00 93.25 89 ARG A CA 1
ATOM 674 C C . ARG A 1 89 ? -1.210 13.446 11.538 1.00 93.25 89 ARG A C 1
ATOM 676 O O . ARG A 1 89 ? -1.595 13.707 12.675 1.00 93.25 89 ARG A O 1
ATOM 683 N N . CYS A 1 90 ? 0.068 13.392 11.184 1.00 90.06 90 CYS A N 1
ATOM 684 C CA . CYS A 1 90 ? 1.196 13.673 12.071 1.00 90.06 90 CYS A CA 1
ATOM 685 C C . CYS A 1 90 ? 1.981 14.889 11.563 1.00 90.06 90 CYS A C 1
ATOM 687 O O . CYS A 1 90 ? 1.988 15.155 10.360 1.00 90.06 90 CYS A O 1
ATOM 689 N N . THR A 1 91 ? 2.665 15.624 12.443 1.00 89.44 91 THR A N 1
ATOM 690 C CA . THR A 1 91 ? 3.691 16.581 11.997 1.00 89.44 91 THR A CA 1
ATOM 691 C C . THR A 1 91 ? 5.056 15.902 11.971 1.00 89.44 91 THR A C 1
ATOM 693 O O . THR A 1 91 ? 5.637 15.783 10.895 1.00 89.44 91 THR A O 1
ATOM 696 N N . VAL A 1 92 ? 5.560 15.413 13.110 1.00 89.19 92 VAL A N 1
ATOM 697 C CA . VAL A 1 92 ? 6.956 14.947 13.195 1.00 89.19 92 VAL A CA 1
ATOM 698 C C . VAL A 1 92 ? 7.109 13.458 12.861 1.00 89.19 92 VAL A C 1
ATOM 700 O O . VAL A 1 92 ? 7.650 13.148 11.806 1.00 89.19 92 VAL A O 1
ATOM 703 N N . HIS A 1 93 ? 6.621 12.536 13.692 1.00 88.69 93 HIS A N 1
ATOM 704 C CA . HIS A 1 93 ? 6.811 11.091 13.515 1.00 88.69 93 HIS A CA 1
ATOM 705 C C . HIS A 1 93 ? 5.494 10.313 13.515 1.00 88.69 93 HIS A C 1
ATOM 707 O O . HIS A 1 93 ? 4.651 10.478 14.400 1.00 88.69 93 HIS A O 1
ATOM 713 N N . GLN A 1 94 ? 5.379 9.381 12.569 1.00 92.75 94 GLN A N 1
ATOM 714 C CA . GLN A 1 94 ? 4.343 8.356 12.550 1.00 92.75 94 GLN A CA 1
ATOM 715 C C . GLN A 1 94 ? 4.942 6.967 12.307 1.00 92.75 94 GLN A C 1
ATOM 717 O O . GLN A 1 94 ? 5.670 6.770 11.334 1.00 92.75 94 GLN A O 1
ATOM 722 N N . GLN A 1 95 ? 4.558 6.002 13.140 1.00 95.50 95 GLN A N 1
ATOM 723 C CA . GLN A 1 95 ? 4.769 4.570 12.926 1.00 95.50 95 GLN A CA 1
ATOM 724 C C . GLN A 1 95 ? 3.412 3.854 12.948 1.00 95.50 95 GLN A C 1
ATOM 726 O O . GLN A 1 95 ? 2.561 4.155 13.790 1.00 95.50 95 GLN A O 1
ATOM 731 N N . MET A 1 96 ? 3.198 2.921 12.022 1.00 94.38 96 MET A N 1
ATOM 732 C CA . MET A 1 96 ? 2.029 2.035 12.011 1.00 94.38 96 MET A CA 1
ATOM 733 C C . MET A 1 96 ? 2.449 0.603 11.705 1.00 94.38 96 MET A C 1
ATOM 735 O O . MET A 1 96 ? 3.222 0.375 10.774 1.00 94.38 96 MET A O 1
ATOM 739 N N . HIS A 1 97 ? 1.888 -0.335 12.460 1.00 95.62 97 HIS A N 1
ATOM 740 C CA . HIS A 1 97 ? 1.973 -1.768 12.223 1.00 95.62 97 HIS A CA 1
ATOM 741 C C . HIS A 1 97 ? 0.554 -2.336 12.167 1.00 95.62 97 HIS A C 1
ATOM 743 O O . HIS A 1 97 ? -0.246 -2.074 13.068 1.00 95.62 97 HIS A O 1
ATOM 749 N N . CYS A 1 98 ? 0.250 -3.116 11.136 1.00 94.62 98 CYS A N 1
ATOM 750 C CA . CYS A 1 98 ? -1.009 -3.842 11.035 1.00 94.62 98 CYS A CA 1
ATOM 751 C C . CYS A 1 98 ? -0.778 -5.275 10.557 1.00 94.62 98 CYS A C 1
ATOM 753 O O . CYS A 1 98 ? 0.018 -5.493 9.641 1.00 94.62 98 CYS A O 1
ATOM 755 N N . SER A 1 99 ? -1.501 -6.211 11.162 1.00 96.00 99 SER A N 1
ATOM 756 C CA . SER A 1 99 ? -1.716 -7.553 10.632 1.00 96.00 99 SER A CA 1
ATOM 757 C C . SER A 1 99 ? -3.219 -7.747 10.453 1.00 96.00 99 SER A C 1
ATOM 759 O O . SER A 1 99 ? -3.935 -7.690 11.453 1.00 96.00 99 SER A O 1
ATOM 761 N N . SER A 1 100 ? -3.707 -7.945 9.229 1.00 93.06 100 SER A N 1
ATOM 762 C CA . SER A 1 100 ? -5.149 -8.101 8.985 1.00 93.06 100 SER A CA 1
ATOM 763 C C . SER A 1 100 ? -5.483 -8.979 7.774 1.00 93.06 100 SER A C 1
ATOM 765 O O . SER A 1 100 ? -4.576 -9.546 7.173 1.00 93.06 100 SER A O 1
ATOM 767 N N . ALA A 1 101 ? -6.761 -9.155 7.435 1.00 93.62 101 ALA A N 1
ATOM 768 C CA . ALA A 1 101 ? -7.158 -9.606 6.101 1.00 93.62 101 ALA A CA 1
ATOM 769 C C . ALA A 1 101 ? -7.098 -8.410 5.140 1.00 93.62 101 ALA A C 1
ATOM 771 O O . ALA A 1 101 ? -6.278 -8.416 4.223 1.00 93.62 101 ALA A O 1
ATOM 772 N N . ASP A 1 102 ? -7.818 -7.333 5.455 1.00 95.81 102 ASP A N 1
ATOM 773 C CA . ASP A 1 102 ? -7.874 -6.127 4.628 1.00 95.81 102 ASP A CA 1
ATOM 774 C C . ASP A 1 102 ? -7.256 -4.933 5.371 1.00 95.81 102 ASP A C 1
ATOM 776 O O . ASP A 1 102 ? -7.510 -4.708 6.561 1.00 95.81 102 ASP A O 1
ATOM 780 N N . ALA A 1 103 ? -6.409 -4.152 4.691 1.00 96.00 103 ALA A N 1
ATOM 781 C CA . ALA A 1 103 ? -5.685 -3.033 5.298 1.00 96.00 103 ALA A CA 1
ATOM 782 C C . ALA A 1 103 ? -5.718 -1.756 4.444 1.00 96.00 103 ALA A C 1
ATOM 784 O O . ALA A 1 103 ? -5.116 -1.684 3.371 1.00 96.00 103 ALA A O 1
ATOM 785 N N . LEU A 1 104 ? -6.342 -0.690 4.959 1.00 97.19 104 LEU A N 1
ATOM 786 C CA . LEU A 1 104 ? -6.448 0.609 4.291 1.00 97.19 104 LEU A CA 1
ATOM 787 C C . LEU A 1 104 ? -5.792 1.735 5.104 1.00 97.19 104 LEU A C 1
ATOM 789 O O . LEU A 1 104 ? -6.237 2.105 6.191 1.00 97.19 104 LEU A O 1
ATOM 793 N N . PHE A 1 105 ? -4.765 2.363 4.530 1.00 96.00 105 PHE A N 1
ATOM 794 C CA . PHE A 1 105 ? -3.999 3.443 5.153 1.00 96.00 105 PHE A CA 1
ATOM 795 C C . PHE A 1 105 ? -4.106 4.758 4.371 1.00 96.00 105 PHE A C 1
ATOM 797 O O . PHE A 1 105 ? -3.615 4.874 3.250 1.00 96.00 105 PHE A O 1
ATOM 804 N N . ILE A 1 106 ? -4.646 5.807 4.993 1.00 96.44 106 ILE A N 1
ATOM 805 C CA . ILE A 1 106 ? -4.657 7.181 4.470 1.00 96.44 106 ILE A CA 1
ATOM 806 C C . ILE A 1 106 ? -3.853 8.081 5.411 1.00 96.44 106 ILE A C 1
ATOM 808 O O . ILE A 1 106 ? -4.342 8.508 6.460 1.00 96.44 106 ILE A O 1
ATOM 812 N N . SER A 1 107 ? -2.627 8.432 5.018 1.00 93.44 107 SER A N 1
ATOM 813 C CA . SER A 1 107 ? -1.706 9.195 5.867 1.00 93.44 107 SER A CA 1
ATOM 814 C C . SER A 1 107 ? -1.374 10.592 5.352 1.00 93.44 107 SER A C 1
ATOM 816 O O . SER A 1 107 ? -1.349 10.875 4.146 1.00 93.44 107 SER A O 1
ATOM 818 N N . ARG A 1 108 ? -1.044 11.480 6.296 1.00 93.06 108 ARG A N 1
ATOM 819 C CA . ARG A 1 108 ? -0.268 12.700 6.038 1.00 93.06 108 ARG A CA 1
ATOM 820 C C . ARG A 1 108 ? 0.737 12.905 7.168 1.00 93.06 108 ARG A C 1
ATOM 822 O O . ARG A 1 108 ? 0.316 13.082 8.307 1.00 93.06 108 ARG A O 1
ATOM 829 N N . CYS A 1 109 ? 2.026 12.930 6.852 1.00 90.19 109 CYS A N 1
ATOM 830 C CA . CYS A 1 109 ? 3.084 13.301 7.792 1.00 90.19 109 CYS A CA 1
ATOM 831 C C . CYS A 1 109 ? 3.941 14.433 7.207 1.00 90.19 109 CYS A C 1
ATOM 833 O O . CYS A 1 109 ? 4.049 14.539 5.985 1.00 90.19 109 CYS A O 1
ATOM 835 N N . THR A 1 110 ? 4.556 15.282 8.035 1.00 89.44 110 THR A N 1
ATOM 836 C CA . THR A 1 110 ? 5.556 16.241 7.538 1.00 89.44 110 THR A CA 1
ATOM 837 C C . THR A 1 110 ? 6.936 15.592 7.517 1.00 89.44 110 THR A C 1
ATOM 839 O O . THR A 1 110 ? 7.497 15.428 6.435 1.00 89.44 110 THR A O 1
ATOM 842 N N . VAL A 1 111 ? 7.479 15.178 8.667 1.00 89.44 111 VAL A N 1
ATOM 843 C CA . VAL A 1 111 ? 8.893 14.767 8.746 1.00 89.44 111 VAL A CA 1
ATOM 844 C C . VAL A 1 111 ? 9.097 13.277 8.449 1.00 89.44 111 VAL A C 1
ATOM 846 O O . VAL A 1 111 ? 9.610 12.962 7.381 1.00 89.44 111 VAL A O 1
ATOM 849 N N . HIS A 1 112 ? 8.680 12.358 9.322 1.00 88.12 112 HIS A N 1
ATOM 850 C CA . HIS A 1 112 ? 8.949 10.919 9.189 1.00 88.12 112 HIS A CA 1
ATOM 851 C C . HIS A 1 112 ? 7.678 10.068 9.234 1.00 88.12 112 HIS A C 1
ATOM 853 O O . HIS A 1 112 ? 6.887 10.155 10.177 1.00 88.12 112 HIS A O 1
ATOM 859 N N . GLN A 1 113 ? 7.525 9.169 8.264 1.00 92.75 113 GLN A N 1
ATOM 860 C CA . GLN A 1 113 ? 6.519 8.111 8.287 1.00 92.75 113 GLN A CA 1
ATOM 861 C C . GLN A 1 113 ? 7.149 6.739 8.026 1.00 92.75 113 GLN A C 1
ATOM 863 O O . GLN A 1 113 ? 7.832 6.550 7.022 1.00 92.75 113 GLN A O 1
ATOM 868 N N . GLN A 1 114 ? 6.832 5.775 8.888 1.00 95.50 114 GLN A N 1
ATOM 869 C CA . GLN A 1 114 ? 7.083 4.348 8.690 1.00 95.50 114 GLN A CA 1
ATOM 870 C C . GLN A 1 114 ? 5.747 3.593 8.723 1.00 95.50 114 GLN A C 1
ATOM 872 O O . GLN A 1 114 ? 4.877 3.897 9.544 1.00 95.50 114 GLN A O 1
ATOM 877 N N . MET A 1 115 ? 5.573 2.622 7.828 1.00 94.62 115 MET A N 1
ATOM 878 C CA . MET A 1 115 ? 4.432 1.701 7.831 1.00 94.62 115 MET A CA 1
ATOM 879 C C . MET A 1 115 ? 4.898 0.276 7.560 1.00 94.62 115 MET A C 1
ATOM 881 O O . MET A 1 115 ? 5.688 0.054 6.642 1.00 94.62 115 MET A O 1
ATOM 885 N N . HIS A 1 116 ? 4.358 -0.665 8.327 1.00 95.88 116 HIS A N 1
ATOM 886 C CA . HIS A 1 116 ? 4.488 -2.100 8.117 1.00 95.88 116 HIS A CA 1
ATOM 887 C C . HIS A 1 116 ? 3.089 -2.714 8.065 1.00 95.88 116 HIS A C 1
ATOM 889 O O . HIS A 1 116 ? 2.272 -2.452 8.951 1.00 95.88 116 HIS A O 1
ATOM 895 N N . CYS A 1 117 ? 2.823 -3.536 7.056 1.00 94.94 117 CYS A N 1
ATOM 896 C CA . CYS A 1 117 ? 1.587 -4.303 6.961 1.00 94.94 117 CYS A CA 1
ATOM 897 C C . CYS A 1 117 ? 1.868 -5.740 6.520 1.00 94.94 117 CYS A C 1
ATOM 899 O O . CYS A 1 117 ? 2.690 -5.955 5.626 1.00 94.94 117 CYS A O 1
ATOM 901 N N . SER A 1 118 ? 1.159 -6.682 7.131 1.00 96.31 118 SER A N 1
ATOM 902 C CA . SER A 1 118 ? 0.982 -8.040 6.627 1.00 96.31 118 SER A CA 1
ATOM 903 C C . SER A 1 118 ? -0.516 -8.277 6.447 1.00 96.31 118 SER A C 1
ATOM 905 O O . SER A 1 118 ? -1.235 -8.226 7.445 1.00 96.31 118 SER A O 1
ATOM 907 N N . SER A 1 119 ? -0.999 -8.503 5.227 1.00 93.25 119 SER A N 1
ATOM 908 C CA . SER A 1 119 ? -2.437 -8.709 4.991 1.00 93.25 119 SER A CA 1
ATOM 909 C C . SER A 1 119 ? -2.741 -9.631 3.804 1.00 93.25 119 SER A C 1
ATOM 911 O O . SER A 1 119 ? -1.816 -10.181 3.215 1.00 93.25 119 SER A O 1
ATOM 913 N N . ALA A 1 120 ? -4.013 -9.860 3.473 1.00 93.94 120 ALA A N 1
ATOM 914 C CA . ALA A 1 120 ? -4.396 -10.356 2.151 1.00 93.94 120 ALA A CA 1
ATOM 915 C C . ALA A 1 120 ? -4.382 -9.183 1.160 1.00 93.94 120 ALA A C 1
ATOM 917 O O . ALA A 1 120 ? -3.565 -9.182 0.242 1.00 93.94 120 ALA A O 1
ATOM 918 N N . ASP A 1 121 ? -5.140 -8.124 1.448 1.00 96.19 121 ASP A N 1
ATOM 919 C CA . ASP A 1 121 ? -5.239 -6.943 0.590 1.00 96.19 121 ASP A CA 1
ATOM 920 C C . ASP A 1 121 ? -4.675 -5.707 1.307 1.00 96.19 121 ASP A C 1
ATOM 922 O O . ASP A 1 121 ? -4.941 -5.465 2.491 1.00 96.19 121 ASP A O 1
ATOM 926 N N . ALA A 1 122 ? -3.853 -4.909 0.614 1.00 96.12 122 ALA A N 1
ATOM 927 C CA . ALA A 1 122 ? -3.168 -3.756 1.204 1.00 96.12 122 ALA A CA 1
ATOM 928 C C . ALA A 1 122 ? -3.244 -2.493 0.331 1.00 96.12 122 ALA A C 1
ATOM 930 O O . ALA A 1 122 ? -2.660 -2.425 -0.752 1.00 96.12 122 ALA A O 1
ATOM 931 N N . LEU A 1 123 ? -3.886 -1.434 0.837 1.00 97.38 123 LEU A N 1
ATOM 932 C CA . LEU A 1 123 ? -4.040 -0.152 0.145 1.00 97.38 123 LEU A CA 1
ATOM 933 C C . LEU A 1 123 ? -3.430 1.015 0.935 1.00 97.38 123 LEU A C 1
ATOM 935 O O . LEU A 1 123 ? -3.875 1.372 2.026 1.00 97.38 123 LEU A O 1
ATOM 939 N N . PHE A 1 124 ? -2.448 1.692 0.337 1.00 96.19 124 PHE A N 1
ATOM 940 C CA . PHE A 1 124 ? -1.730 2.816 0.940 1.00 96.19 124 PHE A CA 1
ATOM 941 C C . PHE A 1 124 ? -1.893 4.109 0.133 1.00 96.19 124 PHE A C 1
ATOM 943 O O . PHE A 1 124 ? -1.438 4.211 -1.004 1.00 96.19 124 PHE A O 1
ATOM 950 N N . ILE A 1 125 ? -2.442 5.158 0.748 1.00 96.50 125 ILE A N 1
ATOM 951 C CA . ILE A 1 125 ? -2.514 6.518 0.196 1.00 96.50 125 ILE A CA 1
ATOM 952 C C . ILE A 1 125 ? -1.740 7.471 1.112 1.00 96.50 125 ILE A C 1
ATOM 954 O O . ILE A 1 125 ? -2.253 7.929 2.136 1.00 96.50 125 ILE A O 1
ATOM 958 N N . SER A 1 126 ? -0.515 7.830 0.724 1.00 93.50 126 SER A N 1
ATOM 959 C CA . SER A 1 126 ? 0.374 8.655 1.549 1.00 93.50 126 SER A CA 1
ATOM 960 C C . SER A 1 126 ? 0.629 10.061 1.005 1.00 93.50 126 SER A C 1
ATOM 962 O O . SER A 1 126 ? 0.618 10.333 -0.202 1.00 93.50 126 SER A O 1
ATOM 964 N N . ARG A 1 127 ? 0.929 10.977 1.931 1.00 93.38 127 ARG A N 1
ATOM 965 C CA . ARG A 1 127 ? 1.681 12.209 1.660 1.00 93.38 127 ARG A CA 1
ATOM 966 C C . ARG A 1 127 ? 2.701 12.435 2.773 1.00 93.38 127 ARG A C 1
ATOM 968 O O . ARG A 1 127 ? 2.309 12.588 3.927 1.00 93.38 127 ARG A O 1
ATOM 975 N N . CYS A 1 128 ? 3.976 12.507 2.415 1.00 90.25 128 CYS A N 1
ATOM 976 C CA . CYS A 1 128 ? 5.072 12.884 3.303 1.00 90.25 128 CYS A CA 1
ATOM 977 C C . CYS A 1 128 ? 5.800 14.120 2.746 1.00 90.25 128 CYS A C 1
ATOM 979 O O . CYS A 1 128 ? 5.743 14.365 1.539 1.00 90.25 128 CYS A O 1
ATOM 981 N N . THR A 1 129 ? 6.489 14.897 3.586 1.00 83.62 129 THR A N 1
ATOM 982 C CA . THR A 1 129 ? 7.457 15.894 3.100 1.00 83.62 129 THR A CA 1
ATOM 983 C C . THR A 1 129 ? 8.865 15.303 3.089 1.00 83.62 129 THR A C 1
ATOM 985 O O . THR A 1 129 ? 9.445 15.186 2.011 1.00 83.62 129 THR A O 1
ATOM 988 N N . VAL A 1 130 ? 9.418 14.897 4.238 1.00 89.31 130 VAL A N 1
ATOM 989 C CA 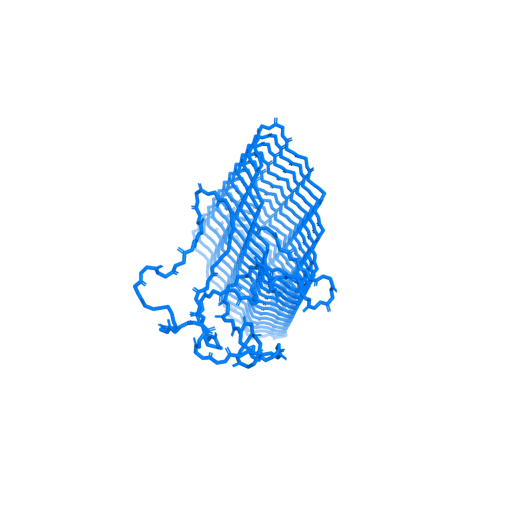. VAL A 1 130 ? 10.852 14.557 4.325 1.00 89.31 130 VAL A CA 1
ATOM 990 C C . VAL A 1 130 ? 11.144 13.072 4.074 1.00 89.31 130 VAL A C 1
ATOM 992 O O . VAL A 1 130 ? 11.740 12.765 3.048 1.00 89.31 130 VAL A O 1
ATOM 995 N N . HIS A 1 131 ? 10.728 12.147 4.942 1.00 89.19 131 HIS A N 1
ATOM 996 C CA . HIS A 1 131 ? 11.066 10.719 4.846 1.00 89.19 131 HIS A CA 1
ATOM 997 C C . HIS A 1 131 ? 9.842 9.806 4.952 1.00 89.19 131 HIS A C 1
ATOM 999 O O . HIS A 1 131 ? 9.161 9.777 5.979 1.00 89.19 131 HIS A O 1
ATOM 1005 N N . GLN A 1 132 ? 9.630 8.971 3.934 1.00 92.94 132 GLN A N 1
ATOM 1006 C CA . GLN A 1 132 ? 8.667 7.873 3.975 1.00 92.94 132 GLN A CA 1
ATOM 1007 C C . GLN A 1 132 ? 9.346 6.519 3.742 1.00 92.94 132 GLN A C 1
ATOM 1009 O O . GLN A 1 132 ? 10.028 6.333 2.736 1.00 92.94 132 GLN A O 1
ATOM 1014 N N . GLN A 1 133 ? 9.072 5.563 4.627 1.00 95.44 133 GLN A N 1
ATOM 1015 C CA . GLN A 1 133 ? 9.376 4.141 4.463 1.00 95.44 133 GLN A CA 1
ATOM 1016 C C . GLN A 1 133 ? 8.069 3.336 4.507 1.00 95.44 133 GLN A C 1
ATOM 1018 O O . GLN A 1 133 ? 7.183 3.624 5.318 1.00 95.44 133 GLN A O 1
ATOM 1023 N N . MET A 1 134 ? 7.937 2.337 3.636 1.00 95.00 134 MET A N 1
ATOM 1024 C CA . MET A 1 134 ? 6.830 1.374 3.652 1.00 95.00 134 MET A CA 1
ATOM 1025 C C . MET A 1 134 ? 7.353 -0.040 3.426 1.00 95.00 134 MET A C 1
ATOM 1027 O O . MET A 1 134 ? 8.158 -0.255 2.520 1.00 95.00 134 MET A O 1
ATOM 1031 N N . HIS A 1 135 ? 6.848 -0.979 4.219 1.00 95.88 135 HIS A N 1
ATOM 1032 C CA . HIS A 1 135 ? 7.036 -2.415 4.057 1.00 95.88 135 HI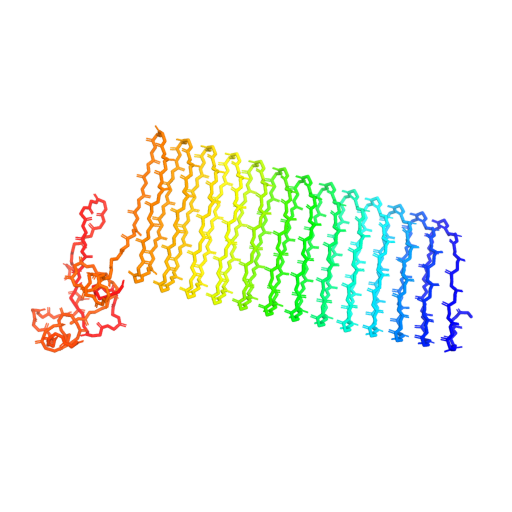S A CA 1
ATOM 1033 C C . HIS A 1 135 ? 5.663 -3.088 4.013 1.00 95.88 135 HIS A C 1
ATOM 1035 O O . HIS A 1 135 ? 4.815 -2.810 4.864 1.00 95.88 135 HIS A O 1
ATOM 1041 N N . CYS A 1 136 ? 5.451 -3.973 3.046 1.00 95.06 136 CYS A N 1
ATOM 1042 C CA . CYS A 1 136 ? 4.217 -4.737 2.922 1.00 95.06 136 CYS A CA 1
ATOM 1043 C C . CYS A 1 136 ? 4.505 -6.173 2.483 1.00 95.06 136 CYS A C 1
ATOM 1045 O O . CYS A 1 136 ? 5.325 -6.384 1.586 1.00 95.06 136 CYS A O 1
ATOM 1047 N N . SER A 1 137 ? 3.805 -7.119 3.099 1.00 96.38 137 SER A N 1
ATOM 1048 C CA . SER A 1 137 ? 3.667 -8.491 2.620 1.00 96.38 137 SER A CA 1
ATOM 1049 C C . SER A 1 137 ? 2.178 -8.778 2.450 1.00 96.38 137 SER A C 1
ATOM 1051 O O . SER A 1 137 ? 1.460 -8.741 3.450 1.00 96.38 137 SER A O 1
ATOM 1053 N N . SER A 1 138 ? 1.701 -9.033 1.234 1.00 93.50 138 SER A N 1
ATOM 1054 C CA . SER A 1 138 ? 0.272 -9.290 1.000 1.00 93.50 138 SER A CA 1
ATOM 1055 C C . SER A 1 138 ? 0.005 -10.224 -0.185 1.00 93.50 138 SER A C 1
ATOM 1057 O O . SER A 1 138 ? 0.953 -10.718 -0.786 1.00 93.50 138 SER A O 1
ATOM 1059 N N . ALA A 1 139 ? -1.253 -10.531 -0.502 1.00 94.19 139 ALA A N 1
ATOM 1060 C CA . ALA A 1 139 ? -1.618 -11.072 -1.812 1.00 94.19 139 ALA A CA 1
ATOM 1061 C C . ALA A 1 139 ? -1.653 -9.923 -2.830 1.00 94.19 139 ALA A C 1
ATOM 1063 O O . ALA A 1 139 ? -0.842 -9.914 -3.754 1.00 94.19 139 ALA A O 1
ATOM 1064 N N . ASP A 1 140 ? -2.449 -8.889 -2.560 1.00 96.06 140 ASP A N 1
ATOM 1065 C CA . ASP A 1 140 ? -2.589 -7.722 -3.433 1.00 96.06 140 ASP A CA 1
ATOM 1066 C C . ASP A 1 140 ? -2.065 -6.459 -2.734 1.00 96.06 140 ASP A C 1
ATOM 1068 O O . ASP A 1 140 ? -2.304 -6.229 -1.541 1.00 96.06 140 ASP A O 1
ATOM 1072 N N . ALA A 1 141 ? -1.305 -5.623 -3.453 1.00 96.06 141 ALA A N 1
ATOM 1073 C CA . ALA A 1 141 ? -0.644 -4.450 -2.874 1.00 96.06 141 ALA A CA 1
ATOM 1074 C C . ALA A 1 141 ? -0.742 -3.196 -3.761 1.00 96.06 141 ALA A C 1
ATOM 1076 O O . ALA A 1 141 ? -0.149 -3.126 -4.839 1.00 96.06 141 ALA A O 1
ATOM 1077 N N . LEU A 1 142 ? -1.419 -2.147 -3.277 1.00 97.44 142 LEU A N 1
ATOM 1078 C CA . LEU A 1 142 ? -1.613 -0.883 -3.995 1.00 97.44 142 LEU A CA 1
ATOM 1079 C C . LEU A 1 142 ? -1.051 0.323 -3.228 1.00 97.44 142 LEU A C 1
ATOM 1081 O O . LEU A 1 142 ? -1.506 0.675 -2.138 1.00 97.44 142 LEU A O 1
ATOM 1085 N N . PHE A 1 143 ? -0.106 1.038 -3.842 1.00 96.19 143 PHE A N 1
ATOM 1086 C CA . PHE A 1 143 ? 0.578 2.190 -3.248 1.00 96.19 143 PHE A CA 1
ATOM 1087 C C . PHE A 1 143 ? 0.387 3.463 -4.076 1.00 96.19 143 PHE A C 1
ATOM 1089 O O . PHE A 1 143 ? 0.897 3.582 -5.187 1.00 96.19 143 PHE A O 1
ATOM 1096 N N . ILE A 1 144 ? -0.258 4.479 -3.504 1.00 96.56 144 ILE A N 1
ATOM 1097 C CA . ILE A 1 144 ? -0.367 5.831 -4.067 1.00 96.56 144 ILE A CA 1
ATOM 1098 C C . ILE A 1 144 ? 0.381 6.802 -3.152 1.00 96.56 144 ILE A C 1
ATOM 1100 O O . ILE A 1 144 ? -0.129 7.222 -2.111 1.00 96.56 144 ILE A O 1
ATOM 1104 N N . SER A 1 145 ? 1.587 7.207 -3.551 1.00 93.56 145 SER A N 1
ATOM 1105 C CA . SER A 1 145 ? 2.484 8.003 -2.707 1.00 93.56 145 SER A CA 1
ATOM 1106 C C . SER A 1 145 ? 2.813 9.383 -3.269 1.00 93.56 145 SER A C 1
ATOM 1108 O O . SER A 1 145 ? 2.890 9.610 -4.483 1.00 93.56 145 SER A O 1
ATOM 1110 N N . ARG A 1 146 ? 3.074 10.327 -2.358 1.00 92.81 146 ARG A N 1
ATOM 1111 C CA . ARG A 1 146 ? 3.792 11.573 -2.663 1.00 92.81 146 ARG A CA 1
ATOM 1112 C C . ARG A 1 146 ? 4.769 11.896 -1.539 1.00 92.81 146 ARG A C 1
ATOM 1114 O O . ARG A 1 146 ? 4.332 12.068 -0.404 1.00 92.81 146 ARG A O 1
ATOM 1121 N N . CYS A 1 147 ? 6.049 12.026 -1.863 1.00 90.31 147 CYS A N 1
ATOM 1122 C CA . CYS A 1 147 ? 7.083 12.529 -0.960 1.00 90.31 147 CYS A CA 1
ATOM 1123 C C . CYS A 1 147 ? 7.769 13.759 -1.578 1.00 90.31 147 CYS A C 1
ATOM 1125 O O . CYS A 1 147 ? 7.670 13.974 -2.788 1.00 90.31 147 CYS A O 1
ATOM 1127 N N . THR A 1 148 ? 8.458 14.578 -0.780 1.00 88.25 148 THR A N 1
ATOM 1128 C CA . THR A 1 148 ? 9.357 15.614 -1.311 1.00 88.25 148 THR A CA 1
ATOM 1129 C C . THR A 1 148 ? 10.793 15.099 -1.340 1.00 88.25 148 THR A C 1
ATOM 1131 O O . THR A 1 148 ? 11.378 15.047 -2.421 1.00 88.25 148 THR A O 1
ATOM 1134 N N . VAL A 1 149 ? 11.360 14.681 -0.203 1.00 89.25 149 VAL A N 1
ATOM 1135 C CA . VAL A 1 149 ? 12.802 14.382 -0.121 1.00 89.25 149 VAL A CA 1
ATOM 1136 C C . VAL A 1 149 ? 13.124 12.900 -0.347 1.00 89.25 149 VAL A C 1
ATOM 1138 O O . VAL A 1 149 ? 13.705 12.581 -1.378 1.00 89.25 149 VAL A O 1
ATOM 1141 N N . HIS A 1 150 ? 12.743 11.987 0.549 1.00 88.62 150 HIS A N 1
ATOM 1142 C CA . HIS A 1 150 ? 13.116 10.567 0.479 1.00 88.62 150 HIS A CA 1
ATOM 1143 C C . HIS A 1 150 ? 11.912 9.629 0.587 1.00 88.62 150 HIS A C 1
ATOM 1145 O O . HIS A 1 150 ? 11.178 9.639 1.578 1.00 88.62 150 HIS A O 1
ATOM 1151 N N . GLN A 1 151 ? 11.776 8.733 -0.390 1.00 92.75 151 GLN A N 1
ATOM 1152 C CA . GLN A 1 151 ? 10.838 7.615 -0.342 1.00 92.75 151 GLN A CA 1
ATOM 1153 C C . GLN A 1 151 ? 11.559 6.274 -0.530 1.00 92.75 151 GLN A C 1
ATOM 1155 O O . GLN A 1 151 ? 12.258 6.084 -1.523 1.00 92.75 151 GLN A O 1
ATOM 1160 N N . GLN A 1 152 ? 11.308 5.330 0.375 1.00 95.19 152 GLN A N 1
ATOM 1161 C CA . GLN A 1 152 ? 11.664 3.915 0.247 1.00 95.19 152 GLN A CA 1
ATOM 1162 C C . GLN A 1 152 ? 10.388 3.065 0.308 1.00 95.19 152 GLN A C 1
ATOM 1164 O O . GLN A 1 152 ? 9.497 3.330 1.121 1.00 95.19 152 GLN A O 1
ATOM 1169 N N . MET A 1 153 ? 10.285 2.054 -0.554 1.00 95.00 153 MET A N 1
ATOM 1170 C CA . MET A 1 153 ? 9.212 1.054 -0.519 1.00 95.00 153 MET A CA 1
ATOM 1171 C C . MET A 1 153 ? 9.788 -0.344 -0.714 1.00 95.00 153 MET A C 1
ATOM 1173 O O . MET A 1 153 ? 10.582 -0.552 -1.631 1.00 95.00 153 MET A O 1
ATOM 1177 N N . HIS A 1 154 ? 9.341 -1.279 0.118 1.00 95.81 154 HIS A N 1
ATOM 1178 C CA . HIS A 1 154 ? 9.579 -2.710 -0.008 1.00 95.81 154 HIS A CA 1
ATOM 1179 C C . HIS A 1 154 ? 8.230 -3.429 -0.020 1.00 95.81 154 HIS A C 1
ATOM 1181 O O . HIS A 1 154 ? 7.382 -3.168 0.835 1.00 95.81 154 HIS A O 1
ATOM 1187 N N . CYS A 1 155 ? 8.034 -4.328 -0.976 1.00 95.38 155 CYS A N 1
ATOM 1188 C CA . CYS A 1 155 ? 6.802 -5.088 -1.122 1.00 95.38 155 CYS A CA 1
ATOM 1189 C C . CYS A 1 155 ? 7.112 -6.517 -1.576 1.00 95.38 155 CYS A C 1
ATOM 1191 O O . CYS A 1 155 ? 7.929 -6.709 -2.480 1.00 95.38 155 CYS A O 1
ATOM 1193 N N . SER A 1 156 ? 6.444 -7.482 -0.954 1.00 96.25 156 SER A N 1
ATOM 1194 C CA . SER A 1 156 ? 6.366 -8.864 -1.418 1.00 96.25 156 SER A CA 1
ATOM 1195 C C . SER A 1 156 ? 4.891 -9.222 -1.574 1.00 96.25 156 SER A C 1
ATOM 1197 O O . SER A 1 156 ? 4.175 -9.184 -0.574 1.00 96.25 156 SER A O 1
ATOM 1199 N N . SER A 1 157 ? 4.425 -9.539 -2.781 1.00 93.69 157 SER A N 1
ATOM 1200 C CA . SER A 1 157 ? 3.009 -9.871 -3.000 1.00 93.69 157 SER A CA 1
ATOM 1201 C C . SER A 1 157 ? 2.774 -10.827 -4.173 1.00 93.69 157 SER A C 1
ATOM 1203 O O . SER A 1 157 ? 3.739 -11.294 -4.770 1.00 93.69 157 SER A O 1
ATOM 1205 N N . ALA A 1 158 ? 1.527 -11.182 -4.485 1.00 93.94 158 ALA A N 1
ATOM 1206 C CA . ALA A 1 158 ? 1.181 -11.757 -5.786 1.00 93.94 158 ALA A CA 1
ATOM 1207 C C . ALA A 1 158 ? 1.104 -10.627 -6.822 1.00 93.94 158 ALA A C 1
ATOM 1209 O O . ALA A 1 158 ? 1.920 -10.597 -7.741 1.00 93.94 158 ALA A O 1
ATOM 1210 N N . ASP A 1 159 ? 0.259 -9.625 -6.572 1.00 95.94 159 ASP A N 1
ATOM 1211 C CA . ASP A 1 159 ? 0.067 -8.482 -7.466 1.00 95.94 159 ASP A CA 1
ATOM 1212 C C . ASP A 1 159 ? 0.533 -7.184 -6.788 1.00 95.94 159 ASP A C 1
ATOM 1214 O O . ASP A 1 159 ? 0.271 -6.939 -5.603 1.00 95.94 159 ASP A O 1
ATOM 1218 N N . ALA A 1 160 ? 1.269 -6.337 -7.516 1.00 95.94 160 ALA A N 1
ATOM 1219 C CA . ALA A 1 160 ? 1.888 -5.134 -6.952 1.00 95.94 160 ALA A CA 1
ATOM 1220 C C . ALA A 1 160 ? 1.750 -3.896 -7.857 1.00 95.94 160 ALA A C 1
ATOM 1222 O O . ALA A 1 160 ? 2.326 -3.832 -8.944 1.00 95.94 160 ALA A O 1
ATOM 1223 N N . LEU A 1 161 ? 1.052 -2.856 -7.383 1.00 97.38 161 LEU A N 1
ATOM 1224 C CA . LEU A 1 161 ? 0.814 -1.610 -8.120 1.00 97.38 161 LEU A CA 1
ATOM 1225 C C . LEU A 1 161 ? 1.342 -0.376 -7.373 1.00 97.38 161 LEU A C 1
ATOM 1227 O O . LEU A 1 161 ? 0.868 -0.012 -6.295 1.00 97.38 161 LEU A O 1
ATOM 1231 N N . PHE A 1 162 ? 2.274 0.351 -7.994 1.00 96.06 162 PHE A N 1
ATOM 1232 C CA . PHE A 1 162 ? 2.920 1.535 -7.421 1.00 96.06 162 PHE A CA 1
ATOM 1233 C C . PHE A 1 162 ? 2.679 2.786 -8.270 1.00 96.06 162 PHE A C 1
ATOM 1235 O O . PHE A 1 162 ? 3.129 2.879 -9.408 1.00 96.06 162 PHE A O 1
ATOM 1242 N N . ILE A 1 163 ? 2.057 3.812 -7.691 1.00 96.44 163 ILE A N 1
ATOM 1243 C CA . ILE A 1 163 ? 1.905 5.150 -8.278 1.00 96.44 163 ILE A CA 1
ATOM 1244 C C . ILE A 1 163 ? 2.617 6.160 -7.377 1.00 96.44 163 ILE A C 1
ATOM 1246 O O . ILE A 1 163 ? 2.081 6.590 -6.353 1.00 96.44 163 ILE A O 1
ATOM 1250 N N . SER A 1 164 ? 3.817 6.586 -7.773 1.00 93.75 164 SER A N 1
ATOM 1251 C CA . SER A 1 164 ? 4.668 7.456 -6.955 1.00 93.75 164 SER A CA 1
ATOM 1252 C C . SER A 1 164 ? 4.927 8.832 -7.558 1.00 93.75 164 SER A C 1
ATOM 1254 O O . SER A 1 164 ? 4.973 9.036 -8.778 1.00 93.75 164 SER A O 1
ATOM 1256 N N . ARG A 1 165 ? 5.151 9.808 -6.671 1.00 92.69 165 ARG A N 1
ATOM 1257 C CA . ARG A 1 165 ? 5.811 11.078 -7.000 1.00 92.69 165 ARG A CA 1
ATOM 1258 C C . ARG A 1 165 ? 6.783 11.451 -5.885 1.00 92.69 165 ARG A C 1
ATOM 1260 O O . ARG A 1 165 ? 6.346 11.641 -4.753 1.00 92.69 165 ARG A O 1
ATOM 1267 N N . CYS A 1 166 ? 8.059 11.602 -6.212 1.00 90.50 166 CYS A N 1
ATOM 1268 C CA . CYS A 1 166 ? 9.071 12.152 -5.311 1.00 90.50 166 CYS A CA 1
ATOM 1269 C C . CYS A 1 166 ? 9.756 13.358 -5.971 1.00 90.50 166 CYS A C 1
ATOM 1271 O O . CYS A 1 166 ? 9.737 13.474 -7.197 1.00 90.50 166 CYS A O 1
ATOM 1273 N N . THR A 1 167 ? 10.363 14.265 -5.203 1.00 88.62 167 THR A N 1
ATOM 1274 C CA . THR A 1 167 ? 11.243 15.290 -5.789 1.00 88.62 167 THR A CA 1
ATOM 1275 C C . THR A 1 167 ? 12.681 14.784 -5.810 1.00 88.62 167 THR A C 1
ATOM 1277 O O . THR A 1 167 ? 13.243 14.639 -6.895 1.00 88.62 167 THR A O 1
ATOM 1280 N N . VAL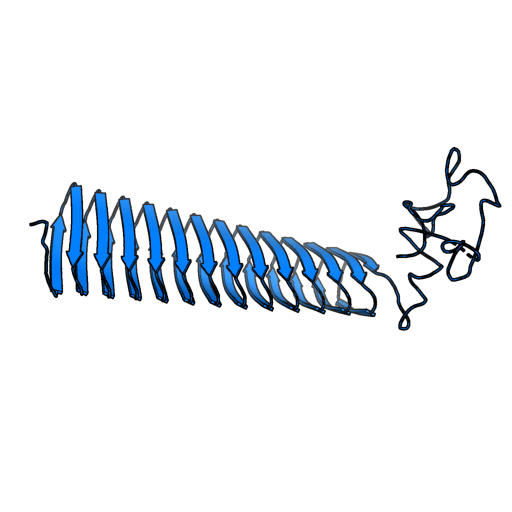 A 1 168 ? 13.270 14.474 -4.650 1.00 89.00 168 VAL A N 1
ATOM 1281 C CA . VAL A 1 168 ? 14.716 14.210 -4.562 1.00 89.00 168 VAL A CA 1
ATOM 1282 C C . VAL A 1 168 ? 15.066 12.734 -4.782 1.00 89.00 168 VAL A C 1
ATOM 1284 O O . VAL A 1 168 ? 15.600 12.420 -5.838 1.00 89.00 168 VAL A O 1
ATOM 1287 N N . HIS A 1 169 ? 14.748 11.820 -3.863 1.00 88.19 169 HIS A N 1
ATOM 1288 C CA . HIS A 1 169 ? 15.136 10.405 -3.947 1.00 88.19 169 HIS A CA 1
ATOM 1289 C C . HIS A 1 169 ? 13.943 9.454 -3.820 1.00 88.19 169 HIS A C 1
ATOM 1291 O O . HIS A 1 169 ? 13.192 9.505 -2.842 1.00 88.19 169 HIS A O 1
ATOM 1297 N N . GLN A 1 170 ? 13.833 8.507 -4.751 1.00 92.75 170 GLN A N 1
ATOM 1298 C CA . GLN A 1 170 ? 12.988 7.325 -4.596 1.00 92.75 170 GLN A CA 1
ATOM 1299 C C . GLN A 1 170 ? 13.787 6.030 -4.770 1.00 92.75 170 GLN A C 1
ATOM 1301 O O . GLN A 1 170 ? 14.501 5.866 -5.757 1.00 92.75 170 GLN A O 1
ATOM 1306 N N . GLN A 1 171 ? 13.581 5.087 -3.853 1.00 94.88 171 GLN A N 1
ATOM 1307 C CA . GLN A 1 171 ? 13.974 3.685 -3.973 1.00 94.88 171 GLN A CA 1
ATOM 1308 C C . GLN A 1 171 ? 12.717 2.806 -3.906 1.00 94.88 171 GLN A C 1
ATOM 1310 O O . GLN A 1 171 ? 11.818 3.055 -3.095 1.00 94.88 171 GLN A O 1
ATOM 1315 N N . MET A 1 172 ? 12.637 1.791 -4.765 1.00 94.44 172 MET A N 1
ATOM 1316 C CA . MET A 1 172 ? 11.590 0.765 -4.732 1.00 94.44 172 MET A CA 1
ATOM 1317 C C . MET A 1 172 ? 12.212 -0.622 -4.877 1.00 94.44 172 MET A C 1
ATOM 1319 O O . MET A 1 172 ? 13.024 -0.834 -5.776 1.00 94.44 172 MET A O 1
ATOM 1323 N N . HIS A 1 173 ? 11.790 -1.547 -4.020 1.00 95.62 173 HIS A N 1
ATOM 1324 C CA . HIS A 1 173 ? 12.082 -2.973 -4.100 1.00 95.62 173 HIS A CA 1
ATOM 1325 C C . HIS A 1 173 ? 10.760 -3.741 -4.101 1.00 95.62 173 HIS A C 1
ATOM 1327 O O . HIS A 1 173 ? 9.912 -3.512 -3.236 1.00 95.62 173 HIS A O 1
ATOM 1333 N N . CYS A 1 174 ? 10.590 -4.644 -5.058 1.00 95.00 174 CYS A N 1
ATOM 1334 C CA . CYS A 1 174 ? 9.387 -5.454 -5.196 1.00 95.00 174 CYS A CA 1
ATOM 1335 C C . CYS A 1 174 ? 9.748 -6.879 -5.621 1.00 95.00 174 CYS A C 1
ATOM 1337 O O . CYS A 1 174 ? 10.578 -7.061 -6.516 1.00 95.00 174 CYS A O 1
ATOM 1339 N N . SER A 1 175 ? 9.105 -7.856 -4.989 1.00 96.06 175 SER A N 1
ATOM 1340 C CA . SER A 1 175 ? 9.093 -9.252 -5.417 1.00 96.06 175 SER A CA 1
ATOM 1341 C C . SER A 1 175 ? 7.638 -9.689 -5.565 1.00 96.06 175 SER A C 1
ATOM 1343 O O . SER A 1 175 ? 6.928 -9.698 -4.560 1.00 96.06 175 SER A O 1
ATOM 1345 N N . SER A 1 176 ? 7.178 -10.022 -6.770 1.00 93.12 176 SER A N 1
ATOM 1346 C CA . SER A 1 176 ? 5.775 -10.412 -6.982 1.00 93.12 176 SER A CA 1
ATOM 1347 C C . SER A 1 176 ? 5.573 -11.396 -8.137 1.00 93.12 176 SER A C 1
ATOM 1349 O O . SER A 1 176 ? 6.552 -11.835 -8.732 1.00 93.12 176 SER A O 1
ATOM 1351 N N . ALA A 1 177 ? 4.339 -11.806 -8.436 1.00 93.62 177 ALA A N 1
ATOM 1352 C CA . ALA A 1 177 ? 4.016 -12.428 -9.721 1.00 93.62 177 ALA A CA 1
ATOM 1353 C C . ALA A 1 177 ? 3.905 -11.330 -10.788 1.00 93.62 177 ALA A C 1
ATOM 1355 O O . ALA A 1 177 ? 4.725 -11.300 -11.705 1.00 93.62 177 ALA A O 1
ATOM 1356 N N . ASP A 1 178 ? 3.026 -10.352 -10.567 1.00 95.81 178 ASP A N 1
ATOM 1357 C CA . ASP A 1 178 ? 2.799 -9.238 -11.487 1.00 95.81 178 ASP A CA 1
ATOM 1358 C C . ASP A 1 178 ? 3.188 -7.906 -10.827 1.00 95.81 178 ASP A C 1
ATOM 1360 O O . ASP A 1 178 ? 2.909 -7.660 -9.646 1.00 95.81 178 ASP A O 1
ATOM 1364 N N . ALA A 1 179 ? 3.880 -7.031 -11.565 1.00 95.62 179 ALA A N 1
ATOM 1365 C CA . ALA A 1 179 ? 4.431 -5.790 -11.013 1.00 95.62 179 ALA A CA 1
ATOM 1366 C C . ALA A 1 179 ? 4.249 -4.577 -11.943 1.00 95.62 179 ALA A C 1
ATOM 1368 O O . ALA A 1 179 ? 4.815 -4.523 -13.037 1.00 95.62 179 ALA A O 1
ATOM 1369 N N . LEU A 1 180 ? 3.526 -3.546 -11.488 1.00 96.88 180 LEU A N 1
ATOM 1370 C CA . LEU A 1 180 ? 3.252 -2.323 -12.250 1.00 96.88 180 LEU A CA 1
ATOM 1371 C C . LEU A 1 180 ? 3.730 -1.057 -11.521 1.00 96.88 180 LEU A C 1
ATOM 1373 O O . LEU A 1 180 ? 3.252 -0.706 -10.442 1.00 96.88 180 LEU A O 1
ATOM 1377 N N . PHE A 1 181 ? 4.625 -0.297 -12.157 1.00 95.62 181 PHE A N 1
ATOM 1378 C CA . PHE A 1 181 ? 5.229 0.918 -11.599 1.00 95.62 181 PHE A CA 1
ATOM 1379 C C . PHE A 1 181 ? 4.937 2.146 -12.464 1.00 95.62 181 PHE A C 1
ATOM 1381 O O . PHE A 1 181 ? 5.342 2.217 -13.620 1.00 95.62 181 PHE A O 1
ATOM 1388 N N . ILE A 1 182 ? 4.323 3.176 -11.883 1.00 95.81 182 ILE A N 1
ATOM 1389 C CA . ILE A 1 182 ? 4.118 4.495 -12.493 1.00 95.81 182 ILE A CA 1
ATOM 1390 C C . ILE A 1 182 ? 4.802 5.548 -11.616 1.00 95.81 182 ILE A C 1
ATOM 1392 O O . ILE A 1 182 ? 4.240 6.012 -10.621 1.00 95.81 182 ILE A O 1
ATOM 1396 N N . SER A 1 183 ? 6.008 5.966 -11.999 1.00 93.25 183 SER A N 1
ATOM 1397 C CA . SER A 1 183 ? 6.834 6.880 -11.204 1.00 93.25 183 SER A CA 1
ATOM 1398 C C . SER A 1 183 ? 7.015 8.261 -11.831 1.00 93.25 183 SER A C 1
ATOM 1400 O O . SER A 1 183 ? 7.031 8.441 -13.055 1.00 93.25 183 SER A O 1
ATOM 1402 N N . ARG A 1 184 ? 7.212 9.265 -10.968 1.00 92.50 184 ARG A N 1
ATOM 1403 C CA . ARG A 1 184 ? 7.804 10.558 -11.343 1.00 92.50 184 ARG A CA 1
ATOM 1404 C C . ARG A 1 184 ? 8.778 11.018 -10.262 1.00 92.50 184 ARG A C 1
ATOM 1406 O O . ARG A 1 184 ? 8.345 11.261 -9.137 1.00 92.50 184 ARG A O 1
ATOM 1413 N N . CYS A 1 185 ? 10.047 11.181 -10.617 1.00 90.44 185 CYS A N 1
ATOM 1414 C CA . CYS A 1 185 ? 11.079 11.769 -9.763 1.00 90.44 185 CYS A CA 1
ATOM 1415 C C . CYS A 1 185 ? 11.699 12.993 -10.445 1.00 90.44 185 CYS A C 1
ATOM 1417 O O . CYS A 1 185 ? 11.679 13.094 -11.671 1.00 90.44 185 CYS A O 1
ATOM 1419 N N . THR A 1 186 ? 12.269 13.924 -9.677 1.00 88.06 186 THR A N 1
ATOM 1420 C CA . THR A 1 186 ? 13.119 14.976 -10.255 1.00 88.06 186 THR A CA 1
ATOM 1421 C C . THR A 1 186 ? 14.572 14.514 -10.258 1.00 88.06 186 THR A C 1
ATOM 1423 O O . THR A 1 186 ? 15.140 14.344 -11.335 1.00 88.06 186 THR A O 1
ATOM 1426 N N . VAL A 1 187 ? 15.167 14.256 -9.089 1.00 88.06 187 VAL A N 1
ATOM 1427 C CA . VAL A 1 187 ? 16.621 14.038 -8.995 1.00 88.06 187 VAL A CA 1
ATOM 1428 C C . VAL A 1 187 ? 17.014 12.570 -9.199 1.00 88.06 187 VAL A C 1
ATOM 1430 O O . VAL A 1 187 ? 17.567 12.262 -10.247 1.00 88.06 187 VAL A O 1
ATOM 1433 N N . HIS A 1 188 ? 16.706 11.655 -8.278 1.00 88.12 188 HIS A N 1
ATOM 1434 C CA . HIS A 1 188 ? 17.128 10.249 -8.342 1.00 88.12 188 HIS A CA 1
ATOM 1435 C C . HIS A 1 188 ? 15.962 9.264 -8.196 1.00 88.12 188 HIS A C 1
ATOM 1437 O O . HIS A 1 188 ? 15.181 9.342 -7.244 1.00 88.12 188 HIS A O 1
ATOM 1443 N N . GLN A 1 189 ? 15.925 8.261 -9.074 1.00 92.12 189 GLN A N 1
ATOM 1444 C CA . GLN A 1 189 ? 15.119 7.054 -8.903 1.00 92.12 189 GLN A CA 1
ATOM 1445 C C . GLN A 1 189 ? 15.978 5.791 -9.034 1.00 92.12 189 GLN A C 1
ATOM 1447 O O . GLN A 1 189 ? 16.716 5.640 -10.007 1.00 92.12 189 GLN A O 1
ATOM 1452 N N . GLN A 1 190 ? 15.807 4.859 -8.098 1.00 94.25 190 GLN A N 1
ATOM 1453 C CA . GLN A 1 190 ? 16.278 3.477 -8.183 1.00 94.25 190 GLN A CA 1
ATOM 1454 C C . GLN A 1 190 ? 15.074 2.530 -8.090 1.00 94.25 190 GLN A C 1
ATOM 1456 O O . GLN A 1 190 ? 14.176 2.741 -7.269 1.00 94.25 190 GLN A O 1
ATOM 1461 N N . MET A 1 191 ? 15.042 1.491 -8.925 1.00 93.81 191 MET A N 1
ATOM 1462 C CA . MET A 1 191 ? 14.063 0.402 -8.833 1.00 93.81 191 MET A CA 1
ATOM 1463 C C . MET A 1 191 ? 14.746 -0.954 -8.947 1.00 93.81 191 MET A C 1
ATOM 1465 O O . MET A 1 191 ? 15.576 -1.150 -9.833 1.00 93.81 191 MET A O 1
ATOM 1469 N N . HIS A 1 192 ? 14.334 -1.881 -8.089 1.00 94.75 192 HIS A N 1
ATOM 1470 C CA . HIS A 1 192 ? 14.651 -3.300 -8.158 1.00 94.75 192 HIS A CA 1
ATOM 1471 C C . HIS A 1 192 ? 13.339 -4.085 -8.159 1.00 94.75 192 HIS A C 1
ATOM 1473 O O . HIS A 1 192 ? 12.496 -3.884 -7.283 1.00 94.75 192 HIS A O 1
ATOM 1479 N N . CYS A 1 193 ? 13.166 -4.967 -9.135 1.00 94.06 193 CYS A N 1
ATOM 1480 C CA . CYS A 1 193 ? 11.974 -5.792 -9.276 1.00 94.06 193 CYS A CA 1
ATOM 1481 C C . CYS A 1 193 ? 12.364 -7.214 -9.689 1.00 94.06 193 CYS A C 1
ATOM 1483 O O . CYS A 1 193 ? 13.181 -7.391 -10.595 1.00 94.06 193 CYS A O 1
ATOM 1485 N N . SER A 1 194 ? 11.766 -8.196 -9.022 1.00 95.19 194 SER A N 1
ATOM 1486 C CA . SER A 1 194 ? 11.819 -9.607 -9.396 1.00 95.19 194 SER A CA 1
ATOM 1487 C C . SER A 1 194 ? 10.386 -10.111 -9.540 1.00 95.19 194 SER A C 1
ATOM 1489 O O . SER A 1 194 ? 9.675 -10.144 -8.538 1.00 95.19 194 SER A O 1
ATOM 1491 N N . SER A 1 195 ? 9.947 -10.472 -10.744 1.00 92.38 195 SER A N 1
ATOM 1492 C CA . SER A 1 195 ? 8.563 -10.921 -10.960 1.00 92.38 195 SER A CA 1
ATOM 1493 C C . SER A 1 195 ? 8.410 -11.932 -12.099 1.00 92.38 195 SER A C 1
ATOM 1495 O O . SER A 1 195 ? 9.410 -12.335 -12.686 1.00 92.38 195 SER A O 1
ATOM 1497 N N . ALA A 1 196 ? 7.198 -12.403 -12.392 1.00 92.44 196 ALA A N 1
ATOM 1498 C CA . ALA A 1 196 ? 6.909 -13.068 -13.663 1.00 92.44 196 ALA A CA 1
ATOM 1499 C C . ALA A 1 196 ? 6.767 -12.001 -14.757 1.00 92.44 196 ALA A C 1
ATOM 1501 O O . ALA A 1 196 ? 7.597 -11.956 -15.666 1.00 92.44 196 ALA A O 1
ATOM 1502 N N . ASP A 1 197 ? 5.838 -11.063 -14.568 1.00 94.31 197 ASP A N 1
ATOM 1503 C CA . ASP A 1 197 ? 5.566 -9.977 -15.509 1.00 94.31 197 ASP A CA 1
ATOM 1504 C C . ASP A 1 197 ? 5.871 -8.614 -14.864 1.00 94.31 197 ASP A C 1
ATOM 1506 O O . ASP A 1 197 ? 5.602 -8.377 -13.679 1.00 94.31 197 ASP A O 1
ATOM 1510 N N . ALA A 1 198 ? 6.483 -7.698 -15.623 1.00 94.19 198 ALA A N 1
ATOM 1511 C CA . ALA A 1 198 ? 6.944 -6.410 -15.097 1.00 94.19 198 ALA A CA 1
ATOM 1512 C C . ALA A 1 198 ? 6.692 -5.233 -16.056 1.00 94.19 198 ALA A C 1
ATOM 1514 O O . ALA A 1 198 ? 7.227 -5.190 -17.165 1.00 94.19 198 ALA A O 1
ATOM 1515 N N . LEU A 1 199 ? 5.944 -4.217 -15.610 1.00 96.00 199 LEU A N 1
ATOM 1516 C CA . LEU A 1 199 ? 5.630 -3.014 -16.388 1.00 96.00 199 LEU A CA 1
ATOM 1517 C C . LEU A 1 199 ? 6.079 -1.732 -15.674 1.00 96.00 199 LEU A C 1
ATOM 1519 O O . LEU A 1 199 ? 5.600 -1.386 -14.594 1.00 96.00 199 LEU A O 1
ATOM 1523 N N . PHE A 1 200 ? 6.952 -0.956 -16.320 1.00 94.38 200 PHE A N 1
ATOM 1524 C CA . PHE A 1 200 ? 7.525 0.275 -15.768 1.00 94.38 200 PHE A CA 1
ATOM 1525 C C . PHE A 1 200 ? 7.214 1.491 -16.646 1.00 94.38 200 PHE A C 1
ATOM 1527 O O . PHE A 1 200 ? 7.637 1.566 -17.796 1.00 94.38 200 PHE A O 1
ATOM 1534 N N . ILE A 1 201 ? 6.557 2.504 -16.084 1.00 94.88 201 ILE A N 1
ATOM 1535 C CA . ILE A 1 201 ? 6.317 3.813 -16.704 1.00 94.88 201 ILE A CA 1
ATOM 1536 C C . ILE A 1 201 ? 6.984 4.886 -15.840 1.00 94.88 201 ILE A C 1
ATOM 1538 O O . ILE A 1 201 ? 6.435 5.312 -14.821 1.00 94.88 201 ILE A O 1
ATOM 1542 N N . SER A 1 202 ? 8.157 5.366 -16.254 1.00 92.12 202 SER A N 1
ATOM 1543 C CA . SER A 1 202 ? 8.952 6.322 -15.475 1.00 92.12 202 SER A CA 1
ATOM 1544 C C . SER A 1 202 ? 9.083 7.697 -16.124 1.00 92.12 202 SER A C 1
ATOM 1546 O O . SER A 1 202 ? 9.104 7.856 -17.350 1.00 92.12 202 SER A O 1
ATOM 1548 N N . ARG A 1 203 ? 9.239 8.721 -15.277 1.00 91.31 203 ARG A N 1
ATOM 1549 C CA . ARG A 1 203 ? 9.804 10.020 -15.670 1.00 91.31 203 ARG A CA 1
ATOM 1550 C C . ARG A 1 203 ? 10.776 10.512 -14.602 1.00 91.31 203 ARG A C 1
ATOM 1552 O O . ARG A 1 203 ? 10.353 10.748 -13.474 1.00 91.31 203 ARG A O 1
ATOM 1559 N N . CYS A 1 204 ? 12.035 10.701 -14.977 1.00 89.38 204 CYS A N 1
ATOM 1560 C CA . CYS A 1 204 ? 13.073 11.326 -14.156 1.00 89.38 204 CYS A CA 1
ATOM 1561 C C . CYS A 1 204 ? 13.611 12.583 -14.848 1.00 89.38 204 CYS A C 1
ATOM 1563 O O . CYS A 1 204 ? 13.514 12.705 -16.069 1.00 89.38 204 CYS A O 1
ATOM 1565 N N . THR A 1 205 ? 14.200 13.513 -14.093 1.00 87.12 205 THR A N 1
ATOM 1566 C CA . THR A 1 205 ? 15.010 14.587 -14.687 1.00 87.12 205 THR A CA 1
ATOM 1567 C C . THR A 1 205 ? 16.482 14.184 -14.680 1.00 87.12 205 THR A C 1
ATOM 1569 O O . THR A 1 205 ? 17.060 14.033 -15.752 1.00 87.12 205 THR A O 1
ATOM 1572 N N . VAL A 1 206 ? 17.090 13.956 -13.511 1.00 87.25 206 VAL A N 1
ATOM 1573 C CA . VAL A 1 206 ? 18.554 13.806 -13.427 1.00 87.25 206 VAL A CA 1
ATOM 1574 C C . VAL A 1 206 ? 19.019 12.352 -13.584 1.00 87.25 206 VAL A C 1
ATOM 1576 O O . VAL A 1 206 ? 19.642 12.042 -14.592 1.00 87.25 206 VAL A O 1
ATOM 1579 N N . HIS A 1 207 ? 18.705 11.448 -12.655 1.00 87.00 207 HIS A N 1
ATOM 1580 C CA . HIS A 1 207 ? 19.191 10.061 -12.663 1.00 87.00 207 HIS A CA 1
ATOM 1581 C C . HIS A 1 207 ? 18.065 9.034 -12.519 1.00 87.00 207 HIS A C 1
ATOM 1583 O O . HIS A 1 207 ? 17.240 9.116 -11.606 1.00 87.00 207 HIS A O 1
ATOM 1589 N N . GLN A 1 208 ? 18.110 7.999 -13.358 1.00 90.81 208 GLN A N 1
ATOM 1590 C CA . GLN A 1 208 ? 17.309 6.789 -13.204 1.00 90.81 208 GLN A CA 1
ATOM 1591 C C . GLN A 1 208 ? 18.180 5.532 -13.313 1.00 90.81 208 GLN A C 1
ATOM 1593 O O . GLN A 1 208 ? 18.887 5.356 -14.304 1.00 90.81 208 GLN A O 1
ATOM 1598 N N . GLN A 1 209 ? 18.060 4.633 -12.337 1.00 92.50 209 GLN A N 1
ATOM 1599 C CA . GLN A 1 209 ? 18.577 3.264 -12.384 1.00 92.50 209 GLN A CA 1
ATOM 1600 C C . GLN A 1 209 ? 17.407 2.279 -12.263 1.00 92.50 209 GLN A C 1
ATOM 1602 O O . GLN A 1 209 ? 16.509 2.472 -11.437 1.00 92.50 209 GLN A O 1
ATOM 1607 N N . MET A 1 210 ? 17.402 1.226 -13.080 1.00 92.00 210 MET A N 1
ATOM 1608 C CA . MET A 1 210 ? 16.448 0.118 -12.971 1.00 92.00 210 MET A CA 1
ATOM 1609 C C . MET A 1 210 ? 17.163 -1.224 -13.083 1.00 92.00 210 MET A C 1
ATOM 1611 O O . MET A 1 210 ? 17.952 -1.425 -14.004 1.00 92.00 210 MET A O 1
ATOM 1615 N N . HIS A 1 211 ? 16.824 -2.138 -12.181 1.00 92.25 211 HIS A N 1
ATOM 1616 C CA . HIS A 1 211 ? 17.186 -3.547 -12.228 1.00 92.25 211 HIS A CA 1
ATOM 1617 C C . HIS A 1 211 ? 15.901 -4.375 -12.223 1.00 92.25 211 HIS A C 1
ATOM 1619 O O . HIS A 1 211 ? 15.058 -4.211 -11.340 1.00 92.25 211 HIS A O 1
ATOM 1625 N N . CYS A 1 212 ? 15.756 -5.257 -13.203 1.00 91.69 212 CYS A N 1
ATOM 1626 C CA . CYS A 1 212 ? 14.608 -6.144 -13.333 1.00 91.69 212 CYS A CA 1
ATOM 1627 C C . CYS A 1 212 ? 15.077 -7.564 -13.663 1.00 91.69 212 CYS A C 1
ATOM 1629 O O . CYS A 1 212 ? 15.964 -7.745 -14.504 1.00 91.69 212 CYS A O 1
ATOM 1631 N N . SER A 1 213 ? 14.466 -8.548 -13.014 1.00 93.19 213 SER A N 1
ATOM 1632 C CA . SER A 1 213 ? 14.591 -9.965 -13.346 1.00 93.19 213 SER A CA 1
ATOM 1633 C C . SER A 1 213 ? 13.186 -10.537 -13.489 1.00 93.19 213 SER A C 1
ATOM 1635 O O . SER A 1 213 ? 12.464 -10.577 -12.494 1.00 93.19 213 SER A O 1
ATOM 1637 N N . SER A 1 214 ? 12.780 -10.946 -14.690 1.00 90.19 214 SER A N 1
ATOM 1638 C CA . SER A 1 214 ? 11.416 -11.441 -14.917 1.00 90.19 214 SER A CA 1
ATOM 1639 C C . SER A 1 214 ? 11.311 -12.468 -16.049 1.00 90.19 214 SER A C 1
ATOM 1641 O O . SER A 1 214 ? 12.328 -12.847 -16.627 1.00 90.19 214 SER A O 1
ATOM 1643 N N . ALA A 1 215 ? 10.116 -12.975 -16.348 1.00 89.44 215 ALA A N 1
ATOM 1644 C CA . ALA A 1 215 ? 9.856 -13.660 -17.614 1.00 89.44 215 ALA A CA 1
ATOM 1645 C C . ALA A 1 215 ? 9.672 -12.610 -18.717 1.00 89.44 215 ALA A C 1
ATOM 1647 O O . ALA A 1 215 ? 10.506 -12.540 -19.624 1.00 89.44 215 ALA A O 1
ATOM 1648 N N . ASP A 1 216 ? 8.695 -11.720 -18.540 1.00 91.12 216 ASP A N 1
ATOM 1649 C CA . ASP A 1 216 ? 8.357 -10.660 -19.489 1.00 91.12 216 ASP A CA 1
ATOM 1650 C C . ASP A 1 216 ? 8.566 -9.275 -18.853 1.00 91.12 216 ASP A C 1
ATOM 1652 O O . ASP A 1 216 ? 8.323 -9.059 -17.659 1.00 91.12 216 ASP A O 1
ATOM 1656 N N . ALA A 1 217 ? 9.072 -8.313 -19.632 1.00 92.00 217 ALA A N 1
ATOM 1657 C CA . ALA A 1 217 ? 9.387 -6.973 -19.133 1.00 92.00 217 ALA A CA 1
ATOM 1658 C C . ALA A 1 217 ? 9.101 -5.857 -20.152 1.00 92.00 217 ALA A C 1
ATOM 1660 O O . ALA A 1 217 ? 9.616 -5.865 -21.272 1.00 92.00 217 ALA A O 1
ATOM 1661 N N . LEU A 1 218 ? 8.351 -4.829 -19.743 1.00 93.94 218 LEU A N 1
ATOM 1662 C CA . LEU A 1 218 ? 8.031 -3.660 -20.565 1.00 93.94 218 LEU A CA 1
ATOM 1663 C C . LEU A 1 218 ? 8.409 -2.350 -19.862 1.00 93.94 218 LEU A C 1
ATOM 1665 O O . LEU A 1 218 ? 7.907 -2.018 -18.788 1.00 93.94 218 LEU A O 1
ATOM 1669 N N . PHE A 1 219 ? 9.260 -1.551 -20.508 1.00 91.75 219 PHE A N 1
ATOM 1670 C CA . PHE A 1 219 ? 9.791 -0.299 -19.966 1.00 91.75 219 PHE A CA 1
ATOM 1671 C C . PHE A 1 219 ? 9.443 0.893 -20.857 1.00 91.75 219 PHE A C 1
ATOM 1673 O O . PHE A 1 219 ? 9.860 0.969 -22.010 1.00 91.75 219 PHE A O 1
ATOM 1680 N N . ILE A 1 220 ? 8.762 1.891 -20.300 1.00 92.81 220 ILE A N 1
ATOM 1681 C CA . ILE A 1 220 ? 8.485 3.186 -20.928 1.00 92.81 220 ILE A CA 1
ATOM 1682 C C . ILE A 1 220 ? 9.135 4.276 -20.073 1.00 92.81 220 ILE A C 1
ATOM 1684 O O . ILE A 1 220 ? 8.572 4.707 -19.064 1.00 92.81 220 ILE A O 1
ATOM 1688 N N . SER A 1 221 ? 10.316 4.750 -20.473 1.00 89.81 221 SER A N 1
ATOM 1689 C CA . SER A 1 221 ? 11.084 5.733 -19.700 1.00 89.81 221 SER A CA 1
ATOM 1690 C C . SER A 1 221 ? 11.209 7.086 -20.392 1.00 89.81 221 SER A C 1
ATOM 1692 O O . SER A 1 221 ? 11.289 7.206 -21.619 1.00 89.81 221 SER A O 1
ATOM 1694 N N . ARG A 1 222 ? 11.295 8.141 -19.577 1.00 88.56 222 ARG A N 1
ATOM 1695 C CA . ARG A 1 222 ? 11.864 9.430 -19.989 1.00 88.56 222 ARG A CA 1
ATOM 1696 C C . ARG A 1 222 ? 12.809 9.929 -18.904 1.00 88.56 222 ARG A C 1
ATOM 1698 O O . ARG A 1 222 ? 12.362 10.148 -17.781 1.00 88.56 222 ARG A O 1
ATOM 1705 N N . CYS A 1 223 ? 14.073 10.135 -19.247 1.00 87.38 223 CYS A N 1
ATOM 1706 C CA . CYS A 1 223 ? 15.059 10.795 -18.396 1.00 87.38 223 CYS A CA 1
ATOM 1707 C C . CYS A 1 223 ? 15.640 12.007 -19.138 1.00 87.38 223 CYS A C 1
ATOM 1709 O O . CYS A 1 223 ? 15.675 12.008 -20.368 1.00 87.38 223 CYS A O 1
ATOM 1711 N N . THR A 1 224 ? 16.100 13.042 -18.435 1.00 85.62 224 THR A N 1
ATOM 1712 C CA . THR A 1 224 ? 16.865 14.119 -19.083 1.00 85.62 224 THR A CA 1
ATOM 1713 C C . THR A 1 224 ? 18.343 13.739 -19.121 1.00 85.62 224 THR A C 1
ATOM 1715 O O . THR A 1 224 ? 18.879 13.543 -20.212 1.00 85.62 224 THR A O 1
ATOM 1718 N N . VAL A 1 225 ? 18.993 13.577 -17.964 1.00 84.62 225 VAL A N 1
ATOM 1719 C CA . VAL A 1 225 ? 20.460 13.457 -17.909 1.00 84.62 225 VAL A CA 1
ATOM 1720 C C . VAL A 1 225 ? 20.940 12.005 -18.037 1.00 84.62 225 VAL A C 1
ATOM 1722 O O . VAL A 1 225 ? 21.394 11.623 -19.111 1.00 84.62 225 VAL A O 1
ATOM 1725 N N . HIS A 1 226 ? 20.819 11.176 -16.996 1.00 83.75 226 HIS A N 1
ATOM 1726 C CA . HIS A 1 226 ? 21.380 9.819 -16.965 1.00 83.75 226 HIS A CA 1
ATOM 1727 C C . HIS A 1 226 ? 20.319 8.731 -16.777 1.00 83.75 226 HIS A C 1
ATOM 1729 O O . HIS A 1 226 ? 19.532 8.762 -15.826 1.00 83.75 226 HIS A O 1
ATOM 1735 N N . GLN A 1 227 ? 20.356 7.706 -17.628 1.00 88.88 227 GLN A N 1
ATOM 1736 C CA . GLN A 1 227 ? 19.588 6.474 -17.457 1.00 88.88 227 GLN A CA 1
ATOM 1737 C C . GLN A 1 227 ? 20.497 5.237 -17.516 1.00 88.88 227 GLN A C 1
ATOM 1739 O O . GLN A 1 227 ? 21.289 5.090 -18.442 1.00 88.88 227 GLN A O 1
ATOM 1744 N N . GLN A 1 228 ? 20.335 4.326 -16.557 1.00 90.25 228 GLN A N 1
ATOM 1745 C CA . GLN A 1 228 ? 20.908 2.978 -16.573 1.00 90.25 228 GLN A CA 1
ATOM 1746 C C . GLN A 1 228 ? 19.780 1.950 -16.424 1.00 90.25 228 GLN A C 1
ATOM 1748 O O . GLN A 1 228 ? 18.881 2.124 -15.594 1.00 90.25 228 GLN A O 1
ATOM 1753 N N . MET A 1 229 ? 19.811 0.887 -17.225 1.00 88.25 229 MET A N 1
ATOM 1754 C CA . MET A 1 229 ? 18.886 -0.244 -17.116 1.00 88.25 229 MET A CA 1
ATOM 1755 C C . MET A 1 229 ? 19.641 -1.566 -17.189 1.00 88.25 229 MET A C 1
ATOM 1757 O O . MET A 1 229 ? 20.446 -1.766 -18.094 1.00 88.25 229 MET A O 1
ATOM 1761 N N . HIS A 1 230 ? 19.324 -2.476 -16.274 1.00 89.38 230 HIS A N 1
ATOM 1762 C CA . HIS A 1 230 ? 19.727 -3.875 -16.318 1.00 89.38 230 HIS A CA 1
ATOM 1763 C C . HIS A 1 230 ? 18.463 -4.735 -16.294 1.00 89.38 230 HIS A C 1
ATOM 1765 O O . HIS A 1 230 ? 17.635 -4.588 -15.391 1.00 89.38 230 HIS A O 1
ATOM 1771 N N . CYS A 1 231 ? 18.305 -5.620 -17.274 1.00 87.38 231 CYS A N 1
ATOM 1772 C CA . CYS A 1 231 ? 17.139 -6.489 -17.377 1.00 87.38 231 CYS A CA 1
ATOM 1773 C C . CYS A 1 231 ? 17.570 -7.914 -17.732 1.00 87.38 231 CYS A C 1
ATOM 1775 O O . CYS A 1 231 ? 18.134 -8.151 -18.799 1.00 87.38 231 CYS A O 1
ATOM 1777 N N . SER A 1 232 ? 17.315 -8.853 -16.821 1.00 89.31 232 SER A N 1
ATOM 1778 C CA . SER A 1 232 ? 17.415 -10.292 -17.066 1.00 89.31 232 SER A CA 1
ATOM 1779 C C . SER A 1 232 ? 16.011 -10.864 -17.239 1.00 89.31 232 SER A C 1
ATOM 1781 O O . SER A 1 232 ? 15.436 -11.343 -16.264 1.00 89.31 232 SER A O 1
ATOM 1783 N N . SER A 1 233 ? 15.468 -10.819 -18.456 1.00 84.75 233 SER A N 1
ATOM 1784 C CA . SER A 1 233 ? 14.190 -11.463 -18.777 1.00 84.75 233 SER A CA 1
ATOM 1785 C C . SER A 1 233 ? 14.277 -12.428 -19.964 1.00 84.75 233 SER A C 1
ATOM 1787 O O . SER A 1 233 ? 15.353 -12.654 -20.523 1.00 84.75 233 SER A O 1
ATOM 1789 N N . ALA A 1 234 ? 13.174 -13.099 -20.294 1.00 82.81 234 ALA A N 1
ATOM 1790 C CA . ALA A 1 234 ? 13.039 -13.770 -21.577 1.00 82.81 234 ALA A CA 1
ATOM 1791 C C . ALA A 1 234 ? 12.686 -12.733 -22.641 1.00 82.81 234 ALA A C 1
ATOM 1793 O O . ALA A 1 234 ? 13.521 -12.416 -23.490 1.00 82.81 234 ALA A O 1
ATOM 1794 N N . ASP A 1 235 ? 11.500 -12.152 -22.547 1.00 85.81 235 ASP A N 1
ATOM 1795 C CA . ASP A 1 235 ? 11.040 -11.152 -23.492 1.00 85.81 235 ASP A CA 1
ATOM 1796 C C . ASP A 1 235 ? 11.094 -9.754 -22.851 1.00 85.81 235 ASP A C 1
ATOM 1798 O O . ASP A 1 235 ? 10.837 -9.562 -21.657 1.00 85.81 235 ASP A O 1
ATOM 1802 N N . ALA A 1 236 ? 11.572 -8.772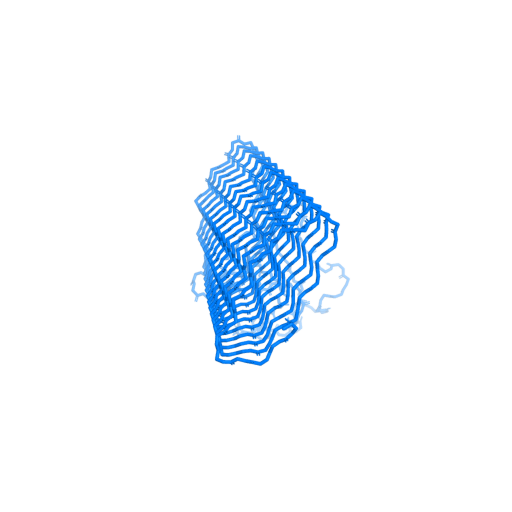 -23.621 1.00 88.12 236 ALA A N 1
ATOM 1803 C CA . ALA A 1 236 ? 11.960 -7.462 -23.103 1.00 88.12 236 ALA A CA 1
ATOM 1804 C C . ALA A 1 236 ? 11.698 -6.352 -24.131 1.00 88.12 236 ALA A C 1
ATOM 1806 O O . ALA A 1 236 ? 12.250 -6.370 -25.233 1.00 88.12 236 ALA A O 1
ATOM 1807 N N . LEU A 1 237 ? 10.895 -5.347 -23.770 1.00 90.19 237 LEU A N 1
ATOM 1808 C CA . LEU A 1 237 ? 10.534 -4.235 -24.652 1.00 90.19 237 LEU A CA 1
ATOM 1809 C C . LEU A 1 237 ? 10.868 -2.881 -24.014 1.00 90.19 237 LEU A C 1
ATOM 1811 O O . LEU A 1 237 ? 10.384 -2.543 -22.933 1.00 90.19 237 LEU A O 1
ATOM 1815 N N . PHE A 1 238 ? 11.663 -2.065 -24.716 1.00 89.12 238 PHE A N 1
ATOM 1816 C CA . PHE A 1 238 ? 12.157 -0.773 -24.227 1.00 89.12 238 PHE A CA 1
ATOM 1817 C C . PHE A 1 238 ? 11.703 0.397 -25.110 1.00 89.12 238 PHE A C 1
ATOM 1819 O O . PHE A 1 238 ? 12.063 0.497 -26.280 1.00 89.12 238 PHE A O 1
ATOM 1826 N N . ILE A 1 239 ? 10.969 1.341 -24.519 1.00 89.38 239 ILE A N 1
ATOM 1827 C CA . ILE A 1 239 ? 10.575 2.626 -25.111 1.00 89.38 239 ILE A CA 1
ATOM 1828 C C . ILE A 1 239 ? 11.176 3.749 -24.258 1.00 89.3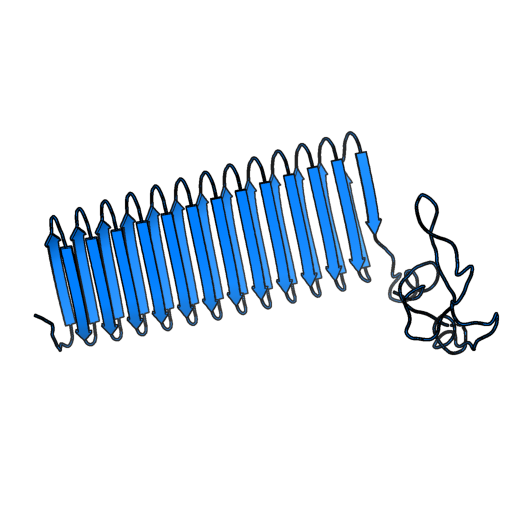8 239 ILE A C 1
ATOM 1830 O O . ILE A 1 239 ? 10.511 4.369 -23.424 1.00 89.38 239 ILE A O 1
ATOM 1834 N N . SER A 1 240 ? 12.466 4.001 -24.455 1.00 86.75 240 SER A N 1
ATOM 1835 C CA . SER A 1 240 ? 13.229 5.008 -23.714 1.00 86.75 240 SER A CA 1
ATOM 1836 C C . SER A 1 240 ? 13.401 6.318 -24.478 1.00 86.75 240 SER A C 1
ATOM 1838 O O . SER A 1 240 ? 13.598 6.321 -25.694 1.00 86.75 240 SER A O 1
ATOM 1840 N N . ARG A 1 241 ? 13.434 7.442 -23.755 1.00 85.31 241 ARG A N 1
ATOM 1841 C CA . ARG A 1 241 ? 14.047 8.693 -24.234 1.00 85.31 241 ARG A CA 1
ATOM 1842 C C . ARG A 1 241 ? 14.962 9.268 -23.156 1.00 85.31 241 ARG A C 1
ATOM 1844 O O . ARG A 1 241 ? 14.479 9.619 -22.081 1.00 85.31 241 ARG A O 1
ATOM 1851 N N . CYS A 1 242 ? 16.245 9.401 -23.472 1.00 84.38 242 CYS A N 1
ATOM 1852 C CA . CYS A 1 242 ? 17.240 10.124 -22.683 1.00 84.38 242 CYS A CA 1
ATOM 1853 C C . CYS A 1 242 ? 17.819 11.276 -23.524 1.00 84.38 242 CYS A C 1
ATOM 1855 O O . CYS A 1 242 ? 17.782 11.190 -24.751 1.00 84.38 242 CYS A O 1
ATOM 1857 N N . THR A 1 243 ? 18.315 12.356 -22.903 1.00 82.31 243 THR A N 1
ATOM 1858 C CA . THR A 1 243 ? 18.872 13.512 -23.646 1.00 82.31 243 THR A CA 1
ATOM 1859 C C . THR A 1 243 ? 20.374 13.724 -23.481 1.00 82.31 243 THR A C 1
ATOM 1861 O O . THR A 1 243 ? 20.944 14.437 -24.298 1.00 82.31 243 THR A O 1
ATOM 1864 N N . VAL A 1 244 ? 21.022 13.109 -22.480 1.00 86.50 244 VAL A N 1
ATOM 1865 C CA . VAL A 1 244 ? 22.484 13.210 -22.298 1.00 86.50 244 VAL A CA 1
ATOM 1866 C C . VAL A 1 244 ? 23.169 11.842 -22.348 1.00 86.50 244 VAL A C 1
ATOM 1868 O O . VAL A 1 244 ? 24.090 11.676 -23.140 1.00 86.50 244 VAL A O 1
ATOM 1871 N N . HIS A 1 245 ? 22.750 10.855 -21.546 1.00 80.19 245 HIS A N 1
ATOM 1872 C CA . HIS A 1 245 ? 23.489 9.590 -21.436 1.00 80.19 245 HIS A CA 1
ATOM 1873 C C . HIS A 1 245 ? 22.624 8.389 -21.016 1.00 80.19 245 HIS A C 1
ATOM 1875 O O . HIS A 1 245 ? 22.031 8.376 -19.934 1.00 80.19 245 HIS A O 1
ATOM 1881 N N . GLN A 1 246 ? 22.642 7.321 -21.818 1.00 85.94 246 GLN A N 1
ATOM 1882 C CA . GLN A 1 246 ? 21.896 6.087 -21.567 1.00 85.94 246 GLN A CA 1
ATOM 1883 C C . GLN A 1 246 ? 22.791 4.844 -21.677 1.00 85.94 246 GLN A C 1
ATOM 1885 O O . GLN A 1 246 ? 23.507 4.684 -22.659 1.00 85.94 246 GLN A O 1
ATOM 1890 N N . GLN A 1 247 ? 22.694 3.945 -20.696 1.00 86.69 247 GLN A N 1
ATOM 1891 C CA . GLN A 1 247 ? 23.267 2.594 -20.715 1.00 86.69 247 GLN A CA 1
ATOM 1892 C C . GLN A 1 247 ? 22.153 1.554 -20.554 1.00 86.69 247 GLN A C 1
ATOM 1894 O O . GLN A 1 247 ? 21.205 1.760 -19.788 1.00 86.69 247 GLN A O 1
ATOM 1899 N N . MET A 1 248 ? 22.269 0.437 -21.271 1.00 83.44 248 MET A N 1
ATOM 1900 C CA . MET A 1 248 ? 21.344 -0.694 -21.197 1.00 83.44 248 MET A CA 1
ATOM 1901 C C . MET A 1 248 ? 22.129 -2.003 -21.246 1.00 83.44 248 MET A C 1
ATOM 1903 O O . MET A 1 248 ? 22.898 -2.223 -22.174 1.00 83.44 248 MET A O 1
ATOM 1907 N N . HIS A 1 249 ? 21.891 -2.870 -20.269 1.00 77.69 249 HIS A N 1
ATOM 1908 C CA . HIS A 1 249 ? 22.340 -4.259 -20.249 1.00 77.69 249 HIS A CA 1
ATOM 1909 C C . HIS A 1 249 ? 21.084 -5.122 -20.129 1.00 77.69 249 HIS A C 1
ATOM 1911 O O . HIS A 1 249 ? 20.713 -5.602 -19.055 1.00 77.69 249 HIS A O 1
ATOM 1917 N N . SER A 1 250 ? 20.383 -5.203 -21.252 1.00 67.94 250 SER A N 1
ATOM 1918 C CA . SER A 1 250 ? 19.127 -5.923 -21.424 1.00 67.94 250 SER A CA 1
ATOM 1919 C C . SER A 1 250 ? 19.338 -6.995 -22.480 1.00 67.94 250 SER A C 1
ATOM 1921 O O . SER A 1 250 ? 20.090 -6.769 -23.428 1.00 67.94 250 SER A O 1
ATOM 1923 N N . ILE A 1 251 ? 18.709 -8.152 -22.298 1.00 46.28 251 ILE A N 1
ATOM 1924 C CA . ILE A 1 251 ? 18.946 -9.334 -23.131 1.00 46.28 251 ILE A CA 1
ATOM 1925 C C . ILE A 1 251 ? 17.647 -9.852 -23.781 1.00 46.28 251 ILE A C 1
ATOM 1927 O O . ILE A 1 251 ? 16.714 -9.084 -23.995 1.00 46.28 251 ILE A O 1
ATOM 1931 N N . ASP A 1 252 ? 17.656 -11.106 -24.223 1.00 27.86 252 ASP A N 1
ATOM 1932 C CA . ASP A 1 252 ? 17.192 -11.494 -25.564 1.00 27.86 252 ASP A CA 1
ATOM 1933 C C . ASP A 1 252 ? 16.582 -12.915 -25.443 1.00 27.86 252 ASP A C 1
ATOM 1935 O O . ASP A 1 252 ? 17.229 -13.800 -24.887 1.00 27.86 252 ASP A O 1
ATOM 1939 N N . SER A 1 253 ? 15.388 -13.220 -25.962 1.00 32.06 253 SER A N 1
ATOM 1940 C CA . SER A 1 253 ? 14.902 -14.617 -26.020 1.00 32.06 253 SER A CA 1
ATOM 1941 C C . SER A 1 253 ? 14.522 -15.142 -27.407 1.00 32.06 253 SER A C 1
ATOM 1943 O O . SER A 1 253 ? 14.987 -16.243 -27.731 1.00 32.06 253 SER A O 1
ATOM 1945 N N . PRO A 1 254 ? 13.722 -14.448 -28.241 1.00 41.56 254 PRO A N 1
ATOM 1946 C CA . PRO A 1 254 ? 13.185 -15.059 -29.462 1.00 41.56 254 PRO A CA 1
ATOM 1947 C C . PRO A 1 254 ? 12.325 -16.297 -29.145 1.00 41.56 254 PRO A C 1
ATOM 1949 O O . PRO A 1 254 ? 12.276 -17.232 -29.938 1.00 41.56 254 PRO A O 1
ATOM 1952 N N . SER A 1 255 ? 11.714 -16.341 -27.956 1.00 15.55 255 SER A N 1
ATOM 1953 C CA . SER A 1 255 ? 10.942 -17.476 -27.438 1.00 15.55 255 SER A CA 1
ATOM 1954 C C . SER A 1 255 ? 11.783 -18.690 -26.994 1.00 15.55 255 SER A C 1
ATOM 1956 O O . SER A 1 255 ? 11.222 -19.771 -26.826 1.00 15.55 255 SER A O 1
ATOM 1958 N N . SER A 1 256 ? 13.106 -18.560 -26.777 1.00 22.19 256 SER A N 1
ATOM 1959 C CA . SER A 1 256 ? 13.901 -19.613 -26.108 1.00 22.19 256 SER A CA 1
ATOM 1960 C C . SER A 1 256 ? 15.416 -19.678 -26.423 1.00 22.19 256 SER A C 1
ATOM 1962 O O . SER A 1 256 ? 16.080 -20.551 -25.860 1.00 22.19 256 SER A O 1
ATOM 1964 N N . CYS A 1 257 ? 15.993 -18.846 -27.302 1.00 14.20 257 CYS A N 1
ATOM 1965 C CA . CYS A 1 257 ? 17.290 -19.155 -27.948 1.00 14.20 257 CYS A CA 1
ATOM 1966 C C . CYS A 1 257 ? 18.408 -18.084 -27.862 1.00 14.20 257 CYS A C 1
ATOM 1968 O O . CYS A 1 257 ? 19.573 -18.412 -28.071 1.00 14.20 257 CYS A O 1
ATOM 1970 N N . PHE A 1 258 ? 18.096 -16.822 -27.560 1.00 18.66 258 PHE A N 1
ATOM 1971 C CA . PHE A 1 258 ? 18.990 -15.664 -27.801 1.00 18.66 258 PHE A CA 1
ATOM 1972 C C . PHE A 1 258 ? 19.996 -15.374 -26.650 1.00 18.66 258 PHE A C 1
ATOM 1974 O O . PHE A 1 258 ? 21.213 -15.451 -26.839 1.00 18.66 258 PHE A O 1
ATOM 1981 N N . THR A 1 259 ? 19.533 -15.234 -25.403 1.00 29.48 259 THR A N 1
ATOM 1982 C CA . THR A 1 259 ? 20.355 -14.986 -24.191 1.00 29.48 259 THR A CA 1
ATOM 1983 C C . THR A 1 259 ? 21.237 -16.131 -23.622 1.00 29.48 259 THR A C 1
ATOM 1985 O O . THR A 1 259 ? 22.064 -15.861 -22.760 1.00 29.48 259 THR A O 1
ATOM 1988 N N . ARG A 1 260 ? 21.232 -17.416 -23.994 1.00 42.75 260 ARG A N 1
ATOM 1989 C CA . ARG A 1 260 ? 20.569 -18.204 -25.049 1.00 42.75 260 ARG A CA 1
ATOM 1990 C C . ARG A 1 260 ? 21.663 -18.986 -25.783 1.00 42.75 260 ARG A C 1
ATOM 1992 O O . ARG A 1 260 ? 21.734 -20.207 -25.710 1.00 42.75 260 ARG A O 1
ATOM 1999 N N . PHE A 1 261 ? 22.616 -18.212 -26.319 1.00 15.56 261 PHE A N 1
ATOM 2000 C CA . PHE A 1 261 ? 23.919 -18.649 -26.856 1.00 15.56 261 PHE A CA 1
ATOM 2001 C C . PHE A 1 261 ? 24.697 -17.525 -27.571 1.00 15.56 261 PHE A C 1
ATOM 2003 O O . PHE A 1 261 ? 25.409 -17.804 -28.529 1.00 15.56 261 PHE A O 1
ATOM 2010 N N . GLN A 1 262 ? 24.620 -16.283 -27.072 1.00 34.38 262 GLN A N 1
ATOM 2011 C CA . GLN A 1 262 ? 25.638 -15.239 -27.317 1.00 34.38 262 GLN A CA 1
ATOM 2012 C C . GLN A 1 262 ? 25.960 -14.388 -26.059 1.00 34.38 262 GLN A C 1
ATOM 2014 O O . GLN A 1 262 ? 26.748 -13.451 -26.129 1.00 34.38 262 GLN A O 1
ATOM 2019 N N . VAL A 1 263 ? 25.349 -14.714 -24.913 1.00 31.36 263 VAL A N 1
ATOM 2020 C CA . VAL A 1 263 ? 25.568 -14.189 -23.544 1.00 31.36 263 VAL A CA 1
ATOM 2021 C C . VAL A 1 263 ? 25.029 -15.263 -22.568 1.00 31.36 263 VAL A C 1
ATOM 2023 O O . VAL A 1 263 ? 24.823 -16.404 -22.989 1.00 31.36 263 VAL A O 1
ATOM 2026 N N . LEU A 1 264 ? 24.728 -15.009 -21.286 1.00 7.16 264 LEU A N 1
ATOM 2027 C CA . LEU A 1 264 ? 25.657 -14.926 -20.136 1.00 7.16 264 LEU A CA 1
ATOM 2028 C C . LEU A 1 264 ? 25.289 -15.998 -19.057 1.00 7.16 264 LEU A C 1
ATOM 2030 O O . LEU A 1 264 ? 24.458 -16.850 -19.324 1.00 7.16 264 LEU A O 1
ATOM 2034 N N . PHE A 1 265 ? 25.941 -16.095 -17.888 1.00 44.88 265 PHE A N 1
ATOM 2035 C CA . PHE A 1 265 ? 25.409 -16.896 -16.751 1.00 44.88 265 PHE A CA 1
ATOM 2036 C C . PHE A 1 265 ? 25.792 -18.415 -16.587 1.00 44.88 265 PHE A C 1
ATOM 2038 O O . PHE A 1 265 ? 26.124 -18.819 -15.471 1.00 44.88 265 PHE A O 1
ATOM 2045 N N . ILE A 1 266 ? 25.749 -19.305 -17.601 1.00 42.38 266 ILE A N 1
ATOM 2046 C CA . ILE A 1 266 ? 25.660 -20.793 -17.390 1.00 42.38 266 ILE A CA 1
ATOM 2047 C C . ILE A 1 266 ? 26.911 -21.696 -17.675 1.00 42.38 266 ILE A C 1
ATOM 2049 O O . ILE A 1 266 ? 27.800 -21.622 -16.820 1.00 42.38 266 ILE A O 1
ATOM 2053 N N . SER A 1 267 ? 27.071 -22.659 -18.629 1.00 10.85 267 SER A N 1
ATOM 2054 C CA . SER A 1 267 ? 26.596 -22.940 -20.015 1.00 10.85 267 SER A CA 1
ATOM 2055 C C . SER A 1 267 ? 26.557 -24.455 -20.468 1.00 10.85 267 SER A C 1
ATOM 2057 O O . SER A 1 267 ? 26.383 -25.350 -19.643 1.00 10.85 267 SER A O 1
ATOM 2059 N N . SER A 1 268 ? 26.741 -24.710 -21.799 1.00 16.16 268 SER A N 1
ATOM 2060 C CA . SER A 1 268 ? 27.000 -25.944 -22.809 1.00 16.16 268 SER A CA 1
ATOM 2061 C C . SER A 1 268 ? 26.069 -26.624 -25.090 1.00 16.16 268 SER A C 1
ATOM 2063 O O . SER A 1 268 ? 24.918 -26.383 -25.497 1.00 16.16 268 SER A O 1
ATOM 2065 N N . GLY A 1 269 ? 26.678 -27.347 -26.401 1.00 11.63 269 GLY A N 1
ATOM 2066 C CA . GLY A 1 269 ? 26.634 -28.766 -27.686 1.00 11.63 269 GLY A CA 1
ATOM 2067 C C . GLY A 1 269 ? 26.886 -30.787 -27.537 1.00 11.63 269 GLY A C 1
ATOM 2068 O O . GLY A 1 269 ? 27.120 -31.331 -28.607 1.00 11.63 269 GLY A O 1
ATOM 2069 N N . ILE A 1 270 ? 26.855 -31.859 -26.272 1.00 50.22 270 ILE A N 1
ATOM 2070 C CA . ILE A 1 270 ? 26.529 -31.855 -24.366 1.00 50.22 270 ILE A CA 1
ATOM 2071 C C . ILE A 1 270 ? 27.030 -30.915 -22.719 1.00 50.22 270 ILE A C 1
ATOM 2073 O O . ILE A 1 270 ? 27.983 -31.499 -22.232 1.00 50.22 270 ILE A O 1
ATOM 2077 N N . SER A 1 271 ? 26.671 -29.750 -21.652 1.00 12.86 271 SER A N 1
ATOM 2078 C CA . SER A 1 271 ? 25.656 -28.228 -21.136 1.00 12.86 271 SER A CA 1
ATOM 2079 C C . SER A 1 271 ? 24.749 -26.523 -21.775 1.00 12.86 271 SER A C 1
ATOM 2081 O O . SER A 1 271 ? 23.946 -26.111 -20.930 1.00 12.86 271 SER A O 1
ATOM 2083 N N . LEU A 1 272 ? 24.675 -25.456 -23.012 1.00 19.23 272 LEU A N 1
ATOM 2084 C CA . LEU A 1 272 ? 25.778 -24.391 -24.160 1.00 19.23 272 LEU A CA 1
ATOM 2085 C C . LEU A 1 272 ? 27.592 -24.859 -24.842 1.00 19.23 272 LEU A C 1
ATOM 2087 O O . LEU A 1 272 ? 28.243 -23.950 -25.335 1.00 19.23 272 LEU A O 1
ATOM 2091 N N . ALA A 1 273 ? 28.352 -26.291 -24.748 1.00 12.97 273 ALA A N 1
ATOM 2092 C CA . ALA A 1 273 ? 27.822 -27.875 -23.842 1.00 12.97 273 ALA A CA 1
ATOM 2093 C C . ALA A 1 273 ? 25.926 -28.502 -23.590 1.00 12.97 273 ALA A C 1
ATOM 2095 O O . ALA A 1 273 ? 24.875 -27.945 -23.610 1.00 12.97 273 ALA A O 1
ATOM 2096 N N . THR A 1 274 ? 24.941 -29.582 -23.347 1.00 46.94 274 THR A N 1
ATOM 2097 C CA . THR A 1 274 ? 23.408 -29.839 -23.172 1.00 46.94 274 THR A CA 1
ATOM 2098 C C . THR A 1 274 ? 22.387 -28.684 -22.956 1.00 46.94 274 THR A C 1
ATOM 2100 O O . THR A 1 274 ? 22.358 -28.078 -21.894 1.00 46.94 274 THR A O 1
ATOM 2103 N N . GLY A 1 275 ? 21.371 -28.427 -23.785 1.00 34.97 275 GLY A N 1
ATOM 2104 C CA . GLY A 1 275 ? 20.727 -29.298 -24.774 1.00 34.97 275 GLY A CA 1
ATOM 2105 C C . GLY A 1 275 ? 21.268 -29.239 -26.199 1.00 34.97 275 GLY A C 1
ATOM 2106 O O . GLY A 1 275 ? 20.822 -30.033 -27.017 1.00 34.97 275 GLY A O 1
ATOM 2107 N N . THR A 1 276 ? 22.227 -28.361 -26.477 1.00 20.84 276 THR A N 1
ATOM 2108 C CA . THR A 1 276 ? 22.907 -28.222 -27.772 1.00 20.84 276 THR A CA 1
ATOM 2109 C C . THR A 1 276 ? 23.461 -29.519 -28.408 1.00 20.84 276 THR A C 1
ATOM 2111 O O . THR A 1 276 ? 23.376 -29.679 -29.620 1.00 20.84 276 THR A O 1
ATOM 2114 N N . ILE A 1 277 ? 24.119 -30.496 -27.752 1.00 20.80 277 ILE A N 1
ATOM 2115 C CA . ILE A 1 277 ? 24.493 -30.799 -26.325 1.00 20.80 277 ILE A CA 1
ATOM 2116 C C . ILE A 1 277 ? 25.799 -29.790 -25.685 1.00 20.80 277 ILE A C 1
ATOM 2118 O O . ILE A 1 277 ? 24.948 -28.931 -25.830 1.00 20.80 277 ILE A O 1
ATOM 2122 N N . PRO A 1 278 ? 27.513 -29.709 -25.472 1.00 19.95 278 PRO A N 1
ATOM 2123 C CA . PRO A 1 278 ? 28.863 -30.668 -25.142 1.00 19.95 278 PRO A CA 1
ATOM 2124 C C . PRO A 1 278 ? 30.108 -30.423 -24.185 1.00 19.95 278 PRO A C 1
ATOM 2126 O O . PRO A 1 278 ? 30.901 -29.494 -24.319 1.00 19.95 278 PRO A O 1
ATOM 2129 N N . CYS A 1 279 ? 30.451 -31.450 -23.397 1.00 45.53 279 CYS A N 1
ATOM 2130 C CA . CYS A 1 279 ? 31.813 -31.842 -23.020 1.00 45.53 279 CYS A CA 1
ATOM 2131 C C . CYS A 1 279 ? 32.557 -30.890 -22.067 1.00 45.53 279 CYS A C 1
ATOM 2133 O O . CYS A 1 279 ? 32.008 -29.917 -21.551 1.00 45.53 279 CYS A O 1
ATOM 2135 N N . ASP A 1 280 ? 33.851 -31.181 -21.903 1.00 21.16 280 ASP A N 1
ATOM 2136 C CA . ASP A 1 280 ? 34.882 -30.296 -21.347 1.00 21.16 280 ASP A CA 1
ATOM 2137 C C . ASP A 1 280 ? 35.613 -29.514 -22.458 1.00 21.16 280 ASP A C 1
ATOM 2139 O O . ASP A 1 280 ? 35.922 -28.347 -22.267 1.00 21.16 280 ASP A O 1
ATOM 2143 N N . TRP A 1 281 ? 35.847 -30.106 -23.636 1.00 26.55 281 TRP A N 1
ATOM 2144 C CA . TRP A 1 281 ? 36.639 -29.471 -24.698 1.00 26.55 281 TRP A CA 1
ATOM 2145 C C . TRP A 1 281 ? 35.975 -28.208 -25.289 1.00 26.55 281 TRP A C 1
ATOM 2147 O O . TRP A 1 281 ? 34.772 -28.200 -25.538 1.00 26.55 281 TRP A O 1
ATOM 2157 N N . PHE A 1 282 ? 36.696 -27.118 -25.562 1.00 24.91 282 PHE A N 1
ATOM 2158 C CA . PHE A 1 282 ? 38.102 -26.878 -25.207 1.00 24.91 282 PHE A CA 1
ATOM 2159 C C . PHE A 1 282 ? 38.269 -26.660 -23.693 1.00 24.91 282 PHE A C 1
ATOM 2161 O O . PHE A 1 282 ? 37.455 -25.981 -23.064 1.00 24.91 282 PHE A O 1
ATOM 2168 N N . SER A 1 283 ? 39.290 -27.314 -23.137 1.00 19.09 283 SER A N 1
ATOM 2169 C CA . SER A 1 283 ? 39.283 -27.840 -21.768 1.00 19.09 283 SER A CA 1
ATOM 2170 C C . SER A 1 283 ? 39.502 -26.842 -20.634 1.00 19.09 283 SER A C 1
ATOM 2172 O O . SER A 1 283 ? 40.015 -25.741 -20.827 1.00 19.09 283 SER A O 1
ATOM 2174 N N . PHE A 1 284 ? 39.187 -27.284 -19.412 1.00 20.38 284 PHE A N 1
ATOM 2175 C CA . PHE A 1 284 ? 39.613 -26.629 -18.166 1.00 20.38 284 PHE A CA 1
ATOM 2176 C C . PHE A 1 284 ? 38.506 -25.832 -17.465 1.00 20.38 284 PHE A C 1
ATOM 2178 O O . PHE A 1 284 ? 38.770 -25.183 -16.457 1.00 20.38 284 PHE A O 1
ATOM 2185 N N . ASN A 1 285 ? 37.274 -25.882 -17.986 1.00 18.77 285 ASN A N 1
ATOM 2186 C CA . ASN A 1 285 ? 36.032 -25.430 -17.338 1.00 18.77 285 ASN A CA 1
ATOM 2187 C C . ASN A 1 285 ? 36.128 -24.073 -16.579 1.00 18.77 285 ASN A C 1
ATOM 2189 O O . ASN A 1 285 ? 35.549 -23.898 -15.507 1.00 18.77 285 ASN A O 1
ATOM 2193 N N . GLN A 1 286 ? 36.859 -23.116 -17.154 1.00 22.31 286 GLN A N 1
ATOM 2194 C CA . GLN A 1 286 ? 37.260 -21.838 -16.557 1.00 22.31 286 GLN A CA 1
ATOM 2195 C C . GLN A 1 286 ? 38.122 -21.938 -15.274 1.00 22.31 286 GLN A C 1
ATOM 2197 O O . GLN A 1 286 ? 37.701 -21.508 -14.199 1.00 22.31 286 GLN A O 1
ATOM 2202 N N . PHE A 1 287 ? 39.377 -22.390 -15.400 1.00 21.03 287 PHE A N 1
ATOM 2203 C CA . PHE A 1 287 ? 40.470 -21.851 -14.576 1.00 21.03 287 PHE A CA 1
ATOM 2204 C C . PHE A 1 287 ? 41.664 -21.340 -15.411 1.00 21.03 287 PHE A C 1
ATOM 2206 O O . PHE A 1 287 ? 42.073 -21.972 -16.383 1.00 21.03 287 PHE A O 1
ATOM 2213 N N . HIS A 1 288 ? 42.196 -20.181 -14.994 1.00 34.09 288 HIS A N 1
ATOM 2214 C CA . HIS A 1 288 ? 43.262 -19.358 -15.599 1.00 34.09 288 HIS A CA 1
ATOM 2215 C C . HIS A 1 288 ? 43.051 -18.849 -17.051 1.00 34.09 288 HIS A C 1
ATOM 2217 O O . HIS A 1 288 ? 42.790 -19.614 -17.969 1.00 34.09 288 HIS A O 1
ATOM 2223 N N . PHE A 1 289 ? 43.243 -17.537 -17.276 1.00 34.12 289 PHE A N 1
ATOM 2224 C CA . PHE A 1 289 ? 42.992 -16.825 -18.557 1.00 34.12 289 PHE A CA 1
ATOM 2225 C C . PHE A 1 289 ? 41.523 -16.842 -19.056 1.00 34.12 289 PHE A C 1
ATOM 2227 O O . PHE A 1 289 ? 41.262 -16.675 -20.243 1.00 34.12 289 PHE A O 1
ATOM 2234 N N . ASN A 1 290 ? 40.576 -17.110 -18.153 1.00 23.12 290 ASN A N 1
ATOM 2235 C CA . ASN A 1 290 ? 39.192 -17.547 -18.393 1.00 23.12 290 ASN A CA 1
ATOM 2236 C C . ASN A 1 290 ? 38.180 -16.633 -19.100 1.00 23.12 290 ASN A C 1
ATOM 2238 O O . ASN A 1 290 ? 37.046 -16.588 -18.623 1.00 23.12 290 ASN A O 1
ATOM 2242 N N . ASP A 1 291 ? 38.515 -15.976 -20.208 1.00 19.77 291 ASP A N 1
ATOM 2243 C CA . ASP A 1 291 ? 37.511 -15.450 -21.146 1.00 19.77 291 ASP A CA 1
ATOM 2244 C C . ASP A 1 291 ? 37.702 -13.961 -21.506 1.00 19.77 291 ASP A C 1
ATOM 2246 O O . ASP A 1 291 ? 38.704 -13.333 -21.164 1.00 19.77 291 ASP A O 1
ATOM 2250 N N . LYS A 1 292 ? 36.697 -13.400 -22.185 1.00 61.69 292 LYS A N 1
ATOM 2251 C CA . LYS A 1 292 ? 36.504 -11.971 -22.495 1.00 61.69 292 LYS A CA 1
ATOM 2252 C C . LYS A 1 292 ? 35.462 -11.327 -21.565 1.00 61.69 292 LYS A C 1
ATOM 2254 O O . LYS A 1 292 ? 34.930 -11.991 -20.673 1.00 61.69 292 LYS A O 1
ATOM 2259 N N . PHE A 1 293 ? 35.129 -10.054 -21.776 1.00 16.58 293 PHE A N 1
ATOM 2260 C CA . PHE A 1 293 ? 34.031 -9.387 -21.068 1.00 16.58 293 PHE A CA 1
ATOM 2261 C C . PHE A 1 293 ? 34.214 -7.855 -21.021 1.00 16.58 293 PHE A C 1
ATOM 2263 O O . PHE A 1 293 ? 34.502 -7.292 -22.073 1.00 16.58 293 PHE A O 1
ATOM 2270 N N . PRO A 1 294 ? 33.957 -7.201 -19.865 1.00 67.44 294 PRO A N 1
ATOM 2271 C CA . PRO A 1 294 ? 33.520 -5.800 -19.774 1.00 67.44 294 PRO A CA 1
ATOM 2272 C C . PRO A 1 294 ? 34.592 -4.739 -20.080 1.00 67.44 294 PRO A C 1
ATOM 2274 O O . PRO A 1 294 ? 35.716 -5.039 -20.473 1.00 67.44 294 PRO A O 1
ATOM 2277 N N . GLU A 1 295 ? 34.196 -3.471 -19.918 1.00 42.12 295 GLU A N 1
ATOM 2278 C CA . GLU A 1 295 ? 34.860 -2.261 -20.425 1.00 42.12 295 GLU A CA 1
ATOM 2279 C C . GLU A 1 295 ? 34.956 -2.208 -21.967 1.00 42.12 295 GLU A C 1
ATOM 2281 O O . GLU A 1 295 ? 35.779 -1.502 -22.549 1.00 42.12 295 GLU A O 1
ATOM 2286 N N . VAL A 1 296 ? 33.998 -2.897 -22.598 1.00 52.19 296 VAL A N 1
ATOM 2287 C CA . VAL A 1 296 ? 33.624 -2.950 -24.021 1.00 52.19 296 VAL A CA 1
ATOM 2288 C C . VAL A 1 296 ? 32.934 -4.299 -24.300 1.00 52.19 296 VAL A C 1
ATOM 2290 O O . VAL A 1 296 ? 32.675 -5.067 -23.372 1.00 52.19 296 VAL A O 1
ATOM 2293 N N . GLU A 1 297 ? 32.630 -4.576 -25.568 1.00 58.06 297 GLU A N 1
ATOM 2294 C CA . GLU A 1 297 ? 32.172 -5.867 -26.103 1.00 58.06 297 GLU A CA 1
ATOM 2295 C C . GLU A 1 297 ? 31.053 -6.593 -25.316 1.00 58.06 297 GLU A C 1
ATOM 2297 O O . GLU A 1 297 ? 30.149 -5.994 -24.730 1.00 58.06 297 GLU A O 1
ATOM 2302 N N . PHE A 1 298 ? 31.078 -7.929 -25.394 1.00 46.75 298 PHE A N 1
ATOM 2303 C CA . PHE A 1 298 ? 30.156 -8.870 -24.745 1.00 46.75 298 PHE A CA 1
ATOM 2304 C C . PHE A 1 298 ? 30.770 -10.283 -24.712 1.00 46.75 298 PHE A C 1
ATOM 2306 O O . PHE A 1 298 ? 31.668 -10.594 -25.499 1.00 46.75 298 PHE A O 1
ATOM 2313 N N . ASP A 1 299 ? 30.286 -11.161 -23.825 1.00 17.92 299 ASP A N 1
ATOM 2314 C CA . ASP A 1 299 ? 30.558 -12.604 -23.901 1.00 17.92 299 ASP A CA 1
ATOM 2315 C C . ASP A 1 299 ? 30.826 -13.298 -22.552 1.00 17.92 299 ASP A C 1
ATOM 2317 O O . ASP A 1 299 ? 30.328 -12.895 -21.502 1.00 17.92 299 ASP A O 1
ATOM 2321 N N . SER A 1 300 ? 31.609 -14.376 -22.631 1.00 44.88 300 SER A N 1
ATOM 2322 C CA . SER A 1 300 ? 32.085 -15.240 -21.546 1.00 44.88 300 SER A CA 1
ATOM 2323 C C . SER A 1 300 ? 32.349 -16.663 -22.056 1.00 44.88 300 SER A C 1
ATOM 2325 O O . SER A 1 300 ? 32.333 -16.935 -23.257 1.00 44.88 300 SER A O 1
ATOM 2327 N N . GLN A 1 301 ? 32.574 -17.577 -21.114 1.00 51.94 301 GLN A N 1
ATOM 2328 C CA . GLN A 1 301 ? 32.875 -18.991 -21.339 1.00 51.94 301 GLN A CA 1
ATOM 2329 C C . GLN A 1 301 ? 33.791 -19.494 -20.199 1.00 51.94 301 GLN A C 1
ATOM 2331 O O . GLN A 1 301 ? 34.157 -18.727 -19.313 1.00 51.94 301 GLN A O 1
ATOM 2336 N N . ARG A 1 302 ? 34.198 -20.762 -20.078 1.00 21.88 302 ARG A N 1
ATOM 2337 C CA . ARG A 1 302 ? 33.754 -22.023 -20.698 1.00 21.88 302 ARG A CA 1
ATOM 2338 C C . ARG A 1 302 ? 33.332 -22.938 -19.546 1.00 21.88 302 ARG A C 1
ATOM 2340 O O . ARG A 1 302 ? 34.161 -23.192 -18.676 1.00 21.88 302 ARG A O 1
ATOM 2347 N N . SER A 1 303 ? 32.078 -23.395 -19.437 1.00 18.19 303 SER A N 1
ATOM 2348 C CA . SER A 1 303 ? 31.634 -24.084 -18.199 1.00 18.19 303 SER A CA 1
ATOM 2349 C C . SER A 1 303 ? 30.392 -24.976 -18.314 1.00 18.19 303 SER A C 1
ATOM 2351 O O . SER A 1 303 ? 29.375 -24.504 -18.807 1.00 18.19 303 SER A O 1
ATOM 2353 N N . PHE A 1 304 ? 30.481 -26.191 -17.740 1.00 42.56 304 PHE A N 1
ATOM 2354 C CA . PHE A 1 304 ? 29.426 -26.982 -17.066 1.00 42.56 304 PHE A CA 1
ATOM 2355 C C . PHE A 1 304 ? 28.151 -27.312 -17.880 1.00 42.56 304 PHE A C 1
ATOM 2357 O O . PHE A 1 304 ? 28.246 -27.884 -18.964 1.00 42.56 304 PHE A O 1
ATOM 2364 N N . LYS A 1 305 ? 26.916 -27.127 -17.368 1.00 34.28 305 LYS A N 1
ATOM 2365 C CA . LYS A 1 305 ? 26.443 -26.514 -16.096 1.00 34.28 305 LYS A CA 1
ATOM 2366 C C . LYS A 1 305 ? 27.059 -25.126 -15.893 1.00 34.28 305 LYS A C 1
ATOM 2368 O O . LYS A 1 305 ? 27.606 -24.574 -16.810 1.00 34.28 305 LYS A O 1
ATOM 2373 N N . MET A 1 306 ? 27.067 -24.438 -14.770 1.00 31.33 306 MET A N 1
ATOM 2374 C CA . MET A 1 306 ? 26.695 -24.720 -13.393 1.00 31.33 306 MET A CA 1
ATOM 2375 C C . MET A 1 306 ? 26.574 -23.390 -12.606 1.00 31.33 306 MET A C 1
ATOM 2377 O O . MET A 1 306 ? 25.676 -23.285 -11.784 1.00 31.33 306 MET A O 1
ATOM 2381 N N . GLY A 1 307 ? 27.377 -22.330 -12.833 1.00 17.33 307 GLY A N 1
ATOM 2382 C CA . GLY A 1 307 ? 28.653 -22.256 -13.580 1.00 17.33 307 GLY A CA 1
ATOM 2383 C C . GLY A 1 307 ? 29.284 -20.867 -13.652 1.00 17.33 307 GLY A C 1
ATOM 2384 O O . GLY A 1 307 ? 30.438 -20.722 -13.252 1.00 17.33 307 GLY A O 1
ATOM 2385 N N . SER A 1 308 ? 28.568 -19.873 -14.191 1.00 48.72 308 SER A N 1
ATOM 2386 C CA . SER A 1 308 ? 28.934 -18.448 -14.091 1.00 48.72 308 SER A CA 1
ATOM 2387 C C . SER A 1 308 ? 29.020 -17.683 -15.432 1.00 48.72 308 SER A C 1
ATOM 2389 O O . SER A 1 308 ? 29.166 -16.464 -15.402 1.00 48.72 308 SER A O 1
ATOM 2391 N N . LYS A 1 309 ? 28.994 -18.348 -16.606 1.00 31.89 309 LYS A N 1
ATOM 2392 C CA . LYS A 1 309 ? 29.138 -17.696 -17.933 1.00 31.89 309 LYS A CA 1
ATOM 2393 C C . LYS A 1 309 ? 28.342 -18.418 -19.031 1.00 31.89 309 LYS A C 1
ATOM 2395 O O . LYS A 1 309 ? 28.416 -19.633 -19.076 1.00 31.89 309 LYS A O 1
ATOM 2400 N N . CYS A 1 310 ? 27.671 -17.672 -19.916 1.00 35.34 310 CYS A N 1
ATOM 2401 C CA . CYS A 1 310 ? 26.875 -18.068 -21.110 1.00 35.34 310 CYS A CA 1
ATOM 2402 C C . CYS A 1 310 ? 25.659 -19.014 -20.913 1.00 35.34 310 CYS A C 1
ATOM 2404 O O . CYS A 1 310 ? 25.816 -20.067 -20.318 1.00 35.34 310 CYS A O 1
ATOM 2406 N N . LEU A 1 311 ? 24.444 -18.738 -21.421 1.00 43.50 311 LEU A N 1
ATOM 2407 C CA . LEU A 1 311 ? 23.245 -19.581 -21.168 1.00 43.50 311 LEU A CA 1
ATOM 2408 C C . LEU A 1 311 ? 21.961 -18.791 -20.800 1.00 43.50 311 LEU A C 1
ATOM 2410 O O . LEU A 1 311 ? 20.940 -18.910 -21.470 1.00 43.50 311 LEU A O 1
ATOM 2414 N N . LYS A 1 312 ? 22.011 -18.009 -19.713 1.00 3.63 312 LYS A N 1
ATOM 2415 C CA . LYS A 1 312 ? 20.951 -17.118 -19.203 1.00 3.63 312 LYS A CA 1
ATOM 2416 C C . LYS A 1 312 ? 21.524 -15.915 -18.455 1.00 3.63 312 LYS A C 1
ATOM 2418 O O . LYS A 1 312 ? 21.210 -14.783 -18.865 1.00 3.63 312 LYS A O 1
#

Sequence (312 aa):
MHCSSADALFISRCTVHQQMHCSSADALFISRCTVHQQMHCSSADALFISRCTVHQQMHCSSADALFISRCTVHQQMHCSSADALFISRCTVHQQMHCSSADALFISRCTVHQQMHCSSADALFISRCTVHQQMHCSSADALFISRCTVHQQMHCSSADALFISRCTVHQQMHCSSADALFISRCTVHQQMHCSSADALFISRCTVHQQMHCSSADALFISRCTVHQQMHCSSADALFISRCTVHQQMHSIDSPSSCFTRFQVLFISSGISLATGTIPCDWFSFNQFHFNDKFPEVEFDSQRSFKMGSKCLK

Foldseek 3Di:
DADEEQEAAAADEEEAEDEEEHEHQEYAEHYEYEAEYEYEYEHQYEAYHYEYEAEYEYEYEYAEYYEHYEYEHEYEYEYEYAYEYEHYEYEHEYEYEYEYAYEAEAYEYEAEYEYEYEYAEEYEAYEYEHEYEYEYEYAYEEYHYEYEAEYEYEYEYAYEYEAYEYEAEYEYEYEYAEEEEAYEYEHEYEYEYEYAEEYEAYEYEHEYEYEYEYAEYEYAYEYEAEYEYEYHYQYYYDNYDYNHYYYYNYWYHPPHDTLNLAWFFFACCVGVCPPVNDDQPVHDADDDPFADDDPDDGFGDDHDGPHTTGDD

Organism: NCBI:txid472368